Protein 7F2F (pdb70)

GO terms:
  GO:0000785 chromatin (C, IDA)
  GO:0003700 DNA-binding transcription factor activity (F, IDA)
  GO:0006368 transcription elongation by RNA polymerase II (P, IDA)
  GO:0045821 positive regulation of glycolytic process (P, IGI)
  GO:0045821 positive regulation of glycolytic process (P, IMP)
  GO:0043565 sequence-specific DNA binding (F, HDA)

Nearest PDB structures (foldseek):
  7f2f-assembly1_A  TM=1.011E+00  e=1.080E-14  Saccharomyces cerevisiae S288C
  7f2f-assembly1_B  TM=9.679E-01  e=1.668E-12  Saccharomyces cerevisiae S288C
  4e2l-assembly1_C  TM=5.236E-01  e=4.979E+00  Escherichia coli O157:H7
  4e2l-assembly1_G  TM=5.223E-01  e=7.670E+00  Escherichia coli O157:H7
  7f2f-assembly1_B  TM=1.011E+00  e=6.351E-14  Saccharomyces cerevisiae S288C

B-factor: mean 72.0, std 28.69, range [28.75, 190.25]

Foldseek 3Di:
DDDVVVVVVVVVVVVVVQVVVQVLLVLQLVQVVRNPAAAPDDHPVVPHDYSVNSVVVSVVVVVVVVVVVVVVVVVVVVVVVVVVVVVVVD/DDVVVVVVVVVVVVCVVLVVLQVLLVLQCVQVVRNPDAAPDDNCVDHHYSVVSVVVSVVSVVVVVVVVVVVVVVVVVVVVVVVVVVVCVVPVVD

InterPro domains:
  IPR011598 Myc-type, basic helix-loop-helix (bHLH) domain [PF00010] (181-266)
  IPR011598 Myc-type, basic helix-loop-helix (bHLH) domain [PS50888] (180-265)
  IPR011598 Myc-type, basic helix-loop-helix (bHLH) domain [SM00353] (186-271)
  IPR036638 Helix-loop-helix DNA-binding domain superfamily [G3DSA:4.10.280.10] (180-270)
  IPR036638 Helix-loop-helix DNA-binding domain superfamily [SSF47459] (181-286)
  IPR052099 Diverse Regulatory Transcription Factors [PTHR47336] (18-288)

Radius of gyration: 24.81 Å; Cα contacts (8 Å, |Δi|>4): 143; chains: 2; bounding box: 34×37×92 Å

Sequence (184 aa):
LTPFQKQAHNKIEKRYRRININTKIARLQQIIPWVASEQTAFEVGDSTKLNKSMILEKAVDYILYLQNNERLYEMEVQRLKSEIDTLKQDQLTPFQKQAHNKIEKRYRRININTKIARLQQIIPWVASEQTAFEVGSTKLNKSMILEKAVDYILYLQNNERLYEMEVQRLKSEIDTLKQDQKLEHH

Secondary structure (DSSP, 8-state):
--HHHHHHHHHHHHHHHHHHHHHHHHHHHT-TTTTTS-BSS------PBPHHHHHHHHHHHHHHHHHHHHHHHHHHHHHHHHHHHHHTT-/--HHHHHHHHHHHHHHHHHHHHHHHHHHHH-TTTTT-EESS-----EEPHHHHHHHHHHHHHHHHHHHHHHHHHHHHHHHHHHHHHHHHHHS--

Solvent-accessible surface area: 13273 Å² total; per-residue (Å²): 187,56,112,160,81,119,106,44,115,85,120,99,58,102,133,109,130,43,72,23,18,28,41,1,0,138,0,2,106,36,0,91,110,8,32,116,89,102,35,57,30,116,38,55,174,162,120,110,20,79,49,25,83,0,0,67,47,0,16,60,10,0,82,103,8,47,94,24,38,187,120,32,84,91,66,13,99,169,20,94,59,62,12,92,72,23,108,148,84,185,184,70,122,163,95,132,126,41,116,100,136,104,72,115,160,104,130,59,60,21,16,34,20,1,2,117,0,2,107,40,0,86,112,11,34,104,63,113,26,66,26,132,61,94,161,92,124,20,77,49,24,69,0,1,67,60,0,26,53,10,0,76,95,4,25,69,29,61,136,105,44,82,128,47,8,108,126,3,97,60,52,16,81,72,32,97,72,95,61,142,92,132,191,183

Organism: Saccharomyces cerevisiae (strain ATCC 204508 / S288c) (NCBI:txid559292)

Structure (mmCIF, N/CA/C/O backbone):
data_7F2F
#
_entry.id   7F2F
#
_cell.length_a   73.025
_cell.length_b   73.025
_cell.length_c   181.782
_cell.angle_alpha   90.000
_cell.angle_beta   90.000
_cell.angle_gamma   90.000
#
_symmetry.space_group_name_H-M   'P 41 21 2'
#
loop_
_entity.id
_entity.type
_entity.pdbx_description
1 polymer 'Serine-rich protein TYE7'
2 polymer "DNA (5'-D(*CP*AP*GP*AP*TP*CP*AP*TP*GP*TP*GP*TP*GP*CP*C)-3')"
3 polymer "DNA (5'-D(*GP*GP*GP*CP*AP*CP*AP*CP*AP*TP*GP*AP*TP*CP*T)-3')"
#
loop_
_atom_site.group_PDB
_atom_site.id
_atom_site.type_symbol
_atom_site.label_atom_id
_atom_site.label_alt_id
_atom_site.label_comp_id
_atom_site.label_asym_id
_atom_site.label_entity_id
_atom_site.label_seq_id
_atom_site.pdbx_PDB_ins_code
_atom_site.Cartn_x
_atom_site.Cartn_y
_atom_site.Cartn_z
_atom_site.occupancy
_atom_site.B_iso_or_equiv
_atom_site.auth_seq_id
_atom_site.auth_comp_id
_atom_site.auth_asym_id
_atom_site.auth_atom_id
_atom_site.pdbx_PDB_model_num
ATOM 1 N N . LEU A 1 14 ? 0.484 -14.148 -51.571 1.00 117.35 177 LEU A N 1
ATOM 2 C CA . LEU A 1 14 ? -0.894 -14.002 -52.144 1.00 121.74 177 LEU A CA 1
ATOM 3 C C . LEU A 1 14 ? -1.261 -15.186 -53.079 1.00 123.23 177 LEU A C 1
ATOM 4 O O . LEU A 1 14 ? -2.185 -15.070 -53.889 1.00 118.42 177 LEU 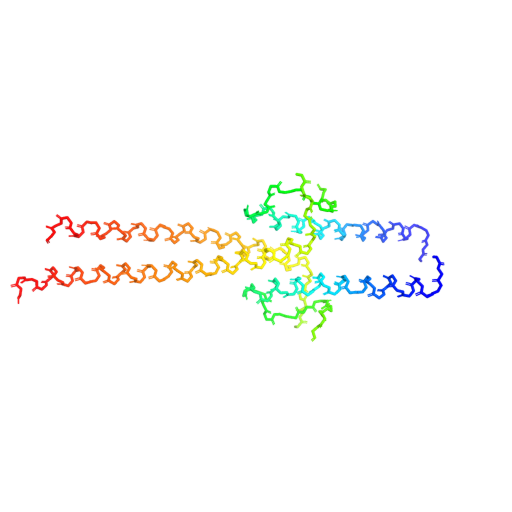A O 1
ATOM 9 N N . THR A 1 15 ? -0.581 -16.328 -52.916 1.00 116.41 178 THR A N 1
ATOM 10 C CA . THR A 1 15 ? -0.473 -17.374 -53.951 1.00 114.22 178 THR A CA 1
ATOM 11 C C . THR A 1 15 ? -0.736 -18.791 -53.406 1.00 125.04 178 THR A C 1
ATOM 12 O O . THR A 1 15 ? -0.363 -19.081 -52.276 1.00 130.96 178 THR A O 1
ATOM 16 N N . PRO A 1 16 ? -1.320 -19.696 -54.221 1.00 137.12 179 PRO A N 1
ATOM 17 C CA . PRO A 1 16 ? -1.772 -21.039 -53.781 1.00 139.72 179 PRO A CA 1
ATOM 18 C C . PRO A 1 16 ? -0.977 -21.822 -52.702 1.00 135.42 179 PRO A C 1
ATOM 19 O O . PRO A 1 16 ? -1.596 -22.308 -51.753 1.00 124.50 179 PRO A O 1
ATOM 23 N N . PHE A 1 17 ? 0.348 -21.945 -52.839 1.00 139.48 180 PHE A N 1
ATOM 24 C CA . PHE A 1 17 ? 1.174 -22.724 -51.871 1.00 129.25 180 PHE A CA 1
ATOM 25 C C . PHE A 1 17 ? 1.329 -22.064 -50.484 1.00 123.69 180 PHE A C 1
ATOM 26 O O . PHE A 1 17 ? 1.550 -22.775 -49.491 1.00 96.73 180 PHE A O 1
ATOM 34 N N . GLN A 1 18 ? 1.246 -20.720 -50.447 1.00 117.08 181 GLN A N 1
ATOM 35 C CA . GLN A 1 18 ? 1.476 -19.893 -49.238 1.00 115.49 181 GLN A CA 1
ATOM 36 C C . GLN A 1 18 ? 0.168 -19.389 -48.612 1.00 111.58 181 GLN A C 1
ATOM 37 O O . GLN A 1 18 ? 0.143 -19.012 -47.439 1.00 90.72 181 GLN A O 1
ATOM 43 N N . LYS A 1 19 ? -0.897 -19.347 -49.413 1.00 112.81 182 LYS A N 1
ATOM 44 C CA . LYS A 1 19 ? -2.256 -19.493 -48.894 1.00 104.09 182 LYS A CA 1
ATOM 45 C C . LYS A 1 19 ? -2.248 -20.768 -48.039 1.00 89.25 182 LYS A C 1
ATOM 46 O O . LYS A 1 19 ? -2.210 -20.676 -46.824 1.00 81.11 182 LYS A O 1
ATOM 52 N N . GLN A 1 20 ? -2.200 -21.935 -48.681 1.00 83.78 183 GLN A N 1
ATOM 53 C CA . GLN A 1 20 ? -2.197 -23.245 -48.001 1.00 97.97 183 GLN A CA 1
ATOM 54 C C . GLN A 1 20 ? -1.465 -23.266 -46.632 1.00 98.82 183 GLN A C 1
ATOM 55 O O . GLN A 1 20 ? -1.970 -23.825 -45.654 1.00 90.80 183 GLN A O 1
ATOM 61 N N . ALA A 1 21 ? -0.286 -22.651 -46.582 1.00 98.83 184 ALA A N 1
ATOM 62 C CA . ALA A 1 21 ? 0.550 -22.629 -45.375 1.00 100.74 184 ALA A CA 1
ATOM 63 C C . ALA A 1 21 ? -0.018 -21.769 -44.245 1.00 94.30 184 ALA A C 1
ATOM 64 O O . ALA A 1 21 ? 0.086 -22.152 -43.084 1.00 80.24 184 ALA A O 1
ATOM 66 N N . HIS A 1 22 ? -0.563 -20.604 -44.607 1.00 87.80 185 HIS A N 1
ATOM 67 C CA . HIS A 1 22 ? -1.216 -19.664 -43.682 1.00 89.75 185 HIS A CA 1
ATOM 68 C C . HIS A 1 22 ? -2.374 -20.313 -42.912 1.00 91.85 185 HIS A C 1
ATOM 69 O O . HIS A 1 22 ? -2.565 -20.031 -41.730 1.00 99.14 185 HIS A O 1
ATOM 76 N N . ASN A 1 23 ? -3.093 -21.207 -43.584 1.00 81.12 186 ASN A N 1
ATOM 77 C CA . ASN A 1 23 ? -4.207 -21.965 -43.013 1.00 87.16 186 ASN A CA 1
ATOM 78 C C . ASN A 1 23 ? -3.756 -23.074 -42.109 1.00 88.16 186 ASN A C 1
ATOM 79 O O . ASN A 1 23 ? -4.274 -23.230 -41.012 1.00 95.15 186 ASN A O 1
ATOM 84 N N . LYS A 1 24 ? -2.816 -23.872 -42.592 1.00 92.48 187 LYS A N 1
ATOM 85 C CA . LYS A 1 24 ? -2.146 -24.873 -41.772 1.00 94.54 187 LYS A CA 1
ATOM 86 C C . LYS A 1 24 ? -1.793 -24.252 -40.404 1.00 92.67 187 LYS A C 1
ATOM 87 O O . LYS A 1 24 ? -2.057 -24.850 -39.350 1.00 84.66 187 LYS A O 1
ATOM 93 N N . ILE A 1 25 ? -1.228 -23.040 -40.453 1.00 79.41 188 ILE A N 1
ATOM 94 C CA . ILE A 1 25 ? -0.827 -22.276 -39.278 1.00 84.04 188 ILE A CA 1
ATOM 95 C C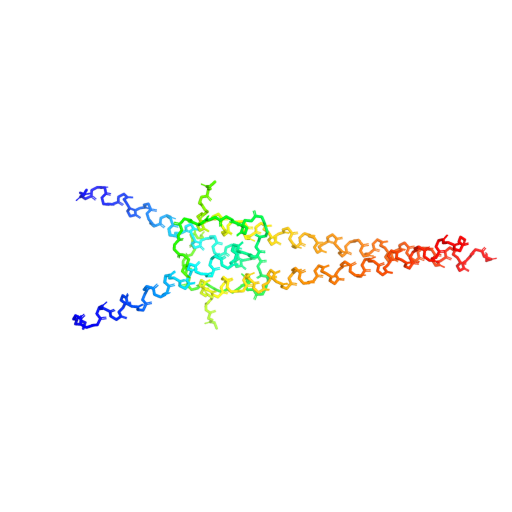 . ILE A 1 25 ? -2.024 -21.890 -38.405 1.00 84.06 188 ILE A C 1
ATOM 96 O O . ILE A 1 25 ? -2.058 -22.231 -37.207 1.00 84.07 188 ILE A O 1
ATOM 101 N N . GLU A 1 26 ? -2.987 -21.189 -39.003 1.00 73.53 189 GLU A N 1
ATOM 102 C CA . GLU A 1 26 ? -4.214 -20.814 -38.298 1.00 74.17 189 GLU A CA 1
ATOM 103 C C . GLU A 1 26 ? -5.019 -21.948 -37.701 1.00 62.53 189 GLU A C 1
ATOM 104 O O . GLU A 1 26 ? -5.468 -21.823 -36.580 1.00 56.08 189 GLU A O 1
ATOM 110 N N . LYS A 1 27 ? -5.129 -23.070 -38.387 1.00 52.81 190 LYS A N 1
ATOM 111 C CA . LYS A 1 27 ? -5.756 -24.200 -37.770 1.00 55.68 190 LYS A CA 1
ATOM 112 C C . LYS A 1 27 ? -5.017 -24.556 -36.515 1.00 61.97 190 LYS A C 1
ATOM 113 O O . LYS A 1 27 ? -5.653 -24.792 -35.513 1.00 70.49 190 LYS A O 1
ATOM 119 N N . ARG A 1 28 ? -3.679 -24.564 -36.540 1.00 72.50 191 ARG A N 1
ATOM 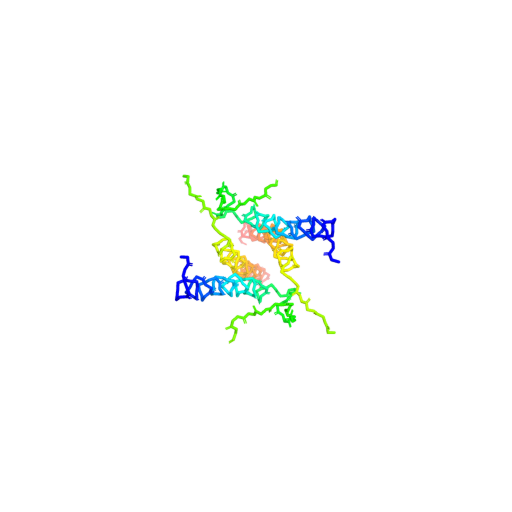120 C CA . ARG A 1 28 ? -2.919 -24.965 -35.348 1.00 66.47 191 ARG A CA 1
ATOM 121 C C . ARG A 1 28 ? -3.101 -23.963 -34.193 1.00 57.53 191 ARG A C 1
ATOM 122 O O . ARG A 1 28 ? -3.334 -24.375 -33.083 1.00 55.44 191 ARG A O 1
ATOM 130 N N . TYR A 1 29 ? -3.057 -22.669 -34.480 1.00 48.02 192 TYR A N 1
ATOM 131 C CA . TYR A 1 29 ? -3.346 -21.643 -33.500 1.00 50.58 192 TYR A CA 1
ATOM 132 C C . TYR A 1 29 ? -4.741 -21.906 -32.853 1.00 56.83 192 TYR A C 1
ATOM 133 O O . TYR A 1 29 ? -4.861 -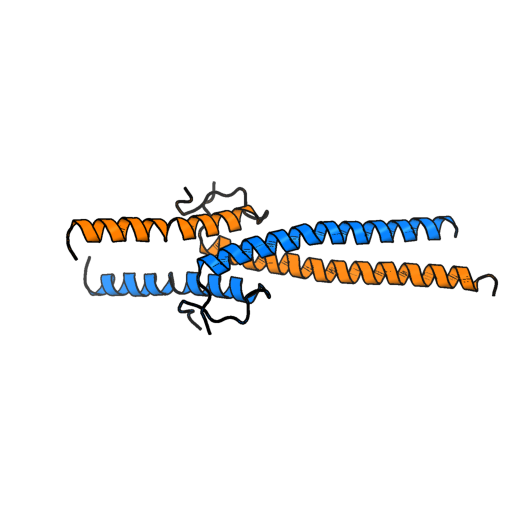21.969 -31.648 1.00 58.44 192 TYR A O 1
ATOM 142 N N A ARG A 1 30 ? -5.760 -22.111 -33.670 0.54 55.56 193 ARG A N 1
ATOM 143 N N B ARG A 1 30 ? -5.743 -22.062 -33.718 0.46 58.19 193 ARG A N 1
ATOM 144 C CA A ARG A 1 30 ? -7.107 -22.316 -33.164 0.54 52.87 193 ARG A CA 1
ATOM 145 C CA B ARG A 1 30 ? -7.119 -22.425 -33.381 0.46 56.41 193 ARG A CA 1
ATOM 146 C C A ARG A 1 30 ? -7.189 -23.568 -32.315 0.54 56.37 193 ARG A C 1
ATOM 147 C C B ARG A 1 30 ? -7.097 -23.512 -32.340 0.46 57.55 193 ARG A C 1
ATOM 148 O O A ARG A 1 30 ? -7.822 -23.526 -31.263 0.54 73.68 193 ARG A O 1
ATOM 149 O O B ARG A 1 30 ? -7.521 -23.293 -31.208 0.46 71.25 193 ARG A O 1
ATOM 164 N N . ILE A 1 31 ? -6.541 -24.661 -32.699 1.00 54.81 194 ILE A N 1
ATOM 165 C CA . ILE A 1 31 ? -6.537 -25.832 -31.806 1.00 61.78 194 ILE A CA 1
ATOM 166 C C . ILE A 1 31 ? -5.710 -25.638 -30.518 1.00 61.55 194 ILE A C 1
ATOM 167 O O . ILE A 1 31 ? -5.948 -26.333 -29.511 1.00 52.58 194 ILE A O 1
ATOM 172 N N . ASN A 1 32 ? -4.759 -24.696 -30.527 1.00 51.11 195 ASN A N 1
ATOM 173 C CA . ASN A 1 32 ? -4.022 -24.455 -29.331 1.00 61.00 195 ASN A CA 1
ATOM 174 C C . ASN A 1 32 ? -4.915 -23.696 -28.372 1.00 58.03 195 ASN A C 1
ATOM 175 O O . ASN A 1 32 ? -5.057 -24.135 -27.240 1.00 53.45 195 ASN A O 1
ATOM 180 N N . ILE A 1 33 ? -5.582 -22.644 -28.821 1.00 48.61 196 ILE A N 1
ATOM 181 C CA . ILE A 1 33 ? -6.560 -22.015 -27.956 1.00 54.83 196 ILE A CA 1
ATOM 182 C C . ILE A 1 33 ? -7.659 -23.010 -27.452 1.00 53.52 196 ILE A C 1
ATOM 183 O O . ILE A 1 33 ? -7.874 -23.148 -26.245 1.00 52.41 196 ILE A O 1
ATOM 188 N N . ASN A 1 34 ? -8.288 -23.768 -28.327 1.00 48.27 197 ASN A N 1
ATOM 189 C CA . ASN A 1 34 ? -9.258 -24.764 -27.829 1.00 48.85 197 ASN A CA 1
ATOM 190 C C . ASN A 1 34 ? -8.711 -25.805 -26.835 1.00 48.59 197 ASN A C 1
ATOM 191 O O . ASN A 1 34 ? -9.430 -26.317 -26.001 1.00 49.88 197 ASN A O 1
ATOM 196 N N . THR A 1 35 ? -7.435 -26.128 -26.909 1.00 53.52 198 THR A N 1
ATOM 197 C CA . THR A 1 35 ? -6.881 -27.146 -26.029 1.00 48.41 198 THR A CA 1
ATOM 198 C C . THR A 1 35 ? -6.573 -26.560 -24.670 1.00 44.74 198 THR A C 1
ATOM 199 O O . THR A 1 35 ? -6.735 -27.193 -23.636 1.00 43.27 198 THR A O 1
ATOM 203 N N . LYS A 1 36 ? -6.227 -25.288 -24.686 1.00 45.20 199 LYS A N 1
ATOM 204 C CA . LYS A 1 36 ? -5.973 -24.558 -23.499 1.00 48.69 199 LYS A CA 1
ATOM 205 C C . LYS A 1 36 ? -7.282 -24.267 -22.742 1.00 46.77 199 LYS A C 1
ATOM 206 O O . LYS A 1 36 ? -7.395 -24.475 -21.529 1.00 48.80 199 LYS A O 1
ATOM 212 N N . ILE A 1 37 ? -8.290 -23.881 -23.465 1.00 44.10 200 ILE A N 1
ATOM 213 C CA . ILE A 1 37 ? -9.611 -23.791 -22.859 1.00 43.36 200 ILE A CA 1
ATOM 214 C C . ILE A 1 37 ? -10.081 -25.121 -22.312 1.00 44.42 200 ILE A C 1
ATOM 215 O O . ILE A 1 37 ? -10.530 -25.188 -21.180 1.00 52.02 200 ILE A O 1
ATOM 220 N N . ALA A 1 38 ? -9.918 -26.201 -23.061 1.00 40.37 201 ALA A N 1
ATOM 221 C CA . ALA A 1 38 ? -10.328 -27.495 -22.533 1.00 37.75 201 ALA A CA 1
ATOM 222 C C . ALA A 1 38 ? -9.527 -27.878 -21.310 1.00 42.37 201 ALA A C 1
ATOM 223 O O . ALA A 1 38 ? -10.065 -28.605 -20.503 1.00 52.70 201 ALA A O 1
ATOM 225 N N . ARG A 1 39 ? -8.252 -27.462 -21.185 1.00 41.45 202 ARG A N 1
ATOM 226 C CA . ARG A 1 39 ? -7.466 -27.818 -19.978 1.00 46.93 202 ARG A CA 1
ATOM 227 C C . ARG A 1 39 ? -7.952 -27.111 -18.751 1.00 45.81 202 ARG A C 1
ATOM 228 O O . ARG A 1 39 ? -7.964 -27.684 -17.662 1.00 41.80 202 ARG A O 1
ATOM 236 N N . LEU A 1 40 ? -8.322 -25.853 -18.976 1.00 46.41 203 LEU A N 1
ATOM 237 C CA . LEU A 1 40 ? -8.889 -24.997 -17.983 1.00 45.49 203 LEU A CA 1
ATOM 238 C C . LEU A 1 40 ? -10.188 -25.627 -17.532 1.00 48.68 203 LEU A C 1
ATOM 239 O O . LEU A 1 40 ? -10.469 -25.630 -16.362 1.00 47.05 203 LEU A O 1
ATOM 244 N N . GLN A 1 41 ? -10.958 -26.207 -18.448 1.00 52.74 204 GLN A N 1
ATOM 245 C CA . GLN A 1 41 ? -12.172 -26.890 -18.036 1.00 54.64 204 GLN A CA 1
ATOM 246 C C . GLN A 1 41 ? -11.816 -28.058 -17.173 1.00 53.62 204 GLN A C 1
ATOM 247 O O . GLN A 1 41 ? -12.471 -28.327 -16.155 1.00 58.72 204 GLN A O 1
ATOM 253 N N . GLN A 1 42 ? -10.814 -28.801 -17.603 1.00 52.30 205 GLN A N 1
ATOM 254 C CA . GLN A 1 42 ? -10.594 -30.118 -17.003 1.00 56.17 205 GLN A CA 1
ATOM 255 C C . GLN A 1 42 ? -10.087 -30.033 -15.598 1.00 53.06 205 GLN A C 1
ATOM 256 O O . GLN A 1 42 ? -10.114 -31.040 -14.889 1.00 52.10 205 GLN A O 1
ATOM 262 N N . ILE A 1 43 ? -9.645 -28.836 -15.186 1.00 52.15 206 ILE A N 1
ATOM 263 C CA . ILE A 1 43 ? -9.152 -28.662 -13.833 1.00 53.33 206 ILE A CA 1
ATOM 264 C C . ILE A 1 43 ? -10.201 -28.139 -12.835 1.00 49.20 206 ILE A C 1
ATOM 265 O O . ILE A 1 43 ? -9.943 -28.065 -11.631 1.00 46.69 206 ILE A O 1
ATOM 270 N N . ILE A 1 44 ? -11.369 -27.792 -13.346 1.00 44.36 207 ILE A N 1
ATOM 271 C CA . ILE A 1 44 ? -12.402 -27.175 -12.554 1.00 48.30 207 ILE A CA 1
ATOM 272 C C . ILE A 1 44 ? -13.388 -28.296 -12.316 1.00 46.89 207 ILE A C 1
ATOM 273 O O . ILE A 1 44 ? -14.095 -28.668 -13.238 1.00 51.33 207 ILE A O 1
ATOM 278 N N . PRO A 1 45 ? -13.427 -28.857 -11.106 1.00 46.49 208 PRO A N 1
ATOM 279 C CA . PRO A 1 45 ? -14.298 -30.018 -10.899 1.00 52.99 208 PRO A CA 1
ATOM 280 C C . PRO A 1 45 ? -15.793 -29.727 -11.115 1.00 53.73 208 PRO A C 1
ATOM 281 O O . PRO A 1 45 ? -16.547 -30.584 -11.484 1.00 55.46 208 PRO A O 1
ATOM 285 N N . TRP A 1 46 ? -16.199 -28.488 -10.980 1.00 57.44 209 TRP A N 1
ATOM 286 C CA . TRP A 1 46 ? -17.528 -28.109 -11.399 1.00 52.83 209 TRP A CA 1
ATOM 287 C C . TRP A 1 46 ? -17.843 -28.449 -12.849 1.00 59.21 209 TRP A C 1
ATOM 288 O O . TRP A 1 46 ? -19.008 -28.568 -13.176 1.00 71.34 209 TRP A O 1
ATOM 299 N N . VAL A 1 47 ? -16.850 -28.545 -13.733 1.00 59.22 210 VAL A N 1
ATOM 300 C CA . VAL A 1 47 ? -17.142 -28.770 -15.160 1.00 56.91 210 VAL A CA 1
ATOM 301 C C . VAL A 1 47 ? -16.306 -29.799 -15.878 1.00 58.79 210 VAL A C 1
ATOM 302 O O . VAL A 1 47 ? -16.503 -30.003 -17.058 1.00 55.79 210 VAL A O 1
ATOM 306 N N . ALA A 1 48 ? -15.421 -30.477 -15.161 1.00 69.59 211 ALA A N 1
ATOM 307 C CA . ALA A 1 48 ? -14.269 -31.144 -15.768 1.00 71.11 211 ALA A CA 1
ATOM 308 C C . ALA A 1 48 ? -14.657 -32.333 -16.640 1.00 79.70 211 ALA A C 1
ATOM 309 O O . ALA A 1 48 ? -14.067 -32.540 -17.721 1.00 88.73 211 ALA A O 1
ATOM 311 N N . SER A 1 49 ? -15.649 -33.086 -16.167 1.00 74.46 212 SER A N 1
ATOM 312 C CA . SER A 1 49 ? -16.145 -34.279 -16.858 1.00 80.45 212 SER A CA 1
ATOM 313 C C . SER A 1 49 ? -17.245 -34.036 -17.919 1.00 78.60 212 SER A C 1
ATOM 314 O O . SER A 1 49 ? -17.706 -34.992 -18.519 1.00 78.66 212 SER A O 1
ATOM 317 N N . GLU A 1 50 ? -17.644 -32.794 -18.181 1.00 77.25 213 GLU A N 1
ATOM 318 C CA . GLU A 1 50 ? -18.611 -32.513 -19.260 1.00 75.49 213 GLU A CA 1
ATOM 319 C C . GLU A 1 50 ? -18.039 -32.696 -20.664 1.00 77.64 213 GLU A C 1
ATOM 320 O O . GLU A 1 50 ? -16.819 -32.793 -20.862 1.00 88.16 213 GLU A O 1
ATOM 326 N N . GLN A 1 51 ? -18.955 -32.690 -21.633 1.00 85.47 214 GLN A N 1
ATOM 327 C CA . GLN A 1 51 ? -18.644 -32.633 -23.070 1.00 86.16 214 GLN A CA 1
ATOM 328 C C . GLN A 1 51 ? -18.274 -31.210 -23.443 1.00 75.77 214 GLN A C 1
ATOM 329 O O . GLN A 1 51 ? -18.500 -30.279 -22.692 1.00 85.65 214 GLN A O 1
ATOM 335 N N . THR A 1 52 ? -17.774 -31.045 -24.651 1.00 72.89 215 THR A N 1
ATOM 336 C CA . THR A 1 52 ? -17.309 -29.774 -25.132 1.00 68.36 215 THR A CA 1
ATOM 337 C C . THR A 1 52 ? -18.011 -29.465 -26.452 1.00 62.65 215 THR A C 1
ATOM 338 O O . THR A 1 52 ? -18.070 -30.295 -27.325 1.00 63.38 215 THR A O 1
ATOM 342 N N . ALA A 1 53 ? -18.514 -28.241 -26.592 1.00 54.77 216 ALA A N 1
ATOM 343 C CA . ALA A 1 53 ? -19.050 -27.719 -27.857 1.00 58.49 216 ALA A CA 1
ATOM 344 C C . ALA A 1 53 ? -18.037 -27.567 -29.009 1.00 65.60 216 ALA A C 1
ATOM 345 O O . ALA A 1 53 ? -18.447 -27.153 -30.099 1.00 64.66 216 ALA A O 1
ATOM 347 N N . PHE A 1 54 ? -16.745 -27.827 -28.768 1.00 62.89 217 PHE A N 1
ATOM 348 C CA . PHE A 1 54 ? -15.675 -27.480 -29.702 1.00 60.01 217 PHE A CA 1
ATOM 349 C C . PHE A 1 54 ? -14.608 -28.586 -29.751 1.00 62.53 217 PHE A C 1
ATOM 350 O O . PHE A 1 54 ? -14.450 -29.442 -28.842 1.00 62.32 217 PHE A O 1
ATOM 358 N N . GLU A 1 55 ? -13.875 -28.530 -30.841 1.00 66.59 218 GLU A N 1
ATOM 359 C CA . GLU A 1 55 ? -12.902 -29.523 -31.180 1.00 81.66 218 GLU A CA 1
ATOM 360 C C . GLU A 1 55 ? -11.659 -29.173 -30.388 1.00 78.48 218 GLU A C 1
ATOM 361 O O . GLU A 1 55 ? -11.124 -28.062 -30.504 1.00 69.79 218 GLU A O 1
ATOM 367 N N . VAL A 1 56 ? -11.250 -30.120 -29.558 1.00 76.69 219 VAL A N 1
ATOM 368 C CA . VAL A 1 56 ? -9.910 -30.156 -28.983 1.00 91.16 219 VAL A CA 1
ATOM 369 C C . VAL A 1 56 ? -9.031 -30.960 -29.952 1.00 102.11 219 VAL A C 1
ATOM 370 O O . VAL A 1 56 ? -9.537 -31.833 -30.667 1.00 117.83 219 VAL A O 1
ATOM 374 N N . GLY A 1 57 ? -7.724 -30.715 -29.959 1.00 104.57 220 GLY A N 1
ATOM 375 C CA . GLY A 1 57 ? -6.795 -31.545 -30.744 1.00 115.89 220 GLY A CA 1
ATOM 376 C C . GLY A 1 57 ? -6.462 -32.923 -30.154 1.00 130.13 220 GLY A C 1
ATOM 377 O O . GLY A 1 57 ? -5.356 -33.433 -30.369 1.00 128.10 220 GLY A O 1
ATOM 378 N N . ASP A 1 58 ? -7.429 -33.555 -29.477 1.00 139.03 221 ASP A N 1
ATOM 379 C CA . ASP A 1 58 ? -7.172 -34.697 -28.584 1.00 141.35 221 ASP A CA 1
ATOM 380 C C . ASP A 1 58 ? -6.843 -35.990 -29.336 1.00 137.91 221 ASP A C 1
ATOM 381 O O . ASP A 1 58 ? -5.930 -36.727 -28.948 1.00 123.34 221 ASP A O 1
ATOM 386 N N . SER A 1 83 ? -27.695 -34.718 -22.262 1.00 134.77 246 SER A N 1
ATOM 387 C CA . SER A 1 83 ? -26.419 -34.625 -22.970 1.00 133.22 246 SER A CA 1
ATOM 388 C C . SER A 1 83 ? -26.307 -33.287 -23.714 1.00 130.09 246 SER A C 1
ATOM 389 O O . SER A 1 83 ? -26.828 -33.146 -24.832 1.00 115.36 246 SER A O 1
ATOM 392 N N . THR A 1 84 ? -25.659 -32.302 -23.076 1.00 125.24 247 THR A N 1
ATOM 393 C CA . THR A 1 84 ? -25.314 -31.018 -23.733 1.00 123.41 247 THR A CA 1
ATOM 394 C C . THR A 1 84 ? -23.886 -30.529 -23.375 1.00 122.56 247 THR A C 1
ATOM 395 O O . THR A 1 84 ? -23.316 -30.848 -22.315 1.00 106.16 247 THR A O 1
ATOM 399 N N . LYS A 1 85 ? -23.331 -29.754 -24.306 1.00 114.37 248 LYS A N 1
ATOM 400 C CA . LYS A 1 85 ? -21.907 -29.518 -24.431 1.00 97.67 248 LYS A CA 1
ATOM 401 C C . LYS A 1 85 ? -21.565 -28.199 -23.798 1.00 88.28 248 LYS A C 1
ATOM 402 O O . LYS A 1 85 ? -22.261 -27.217 -24.045 1.00 88.08 248 LYS A O 1
ATOM 408 N N . LEU A 1 86 ? -20.469 -28.140 -23.048 1.00 73.28 249 LEU A N 1
ATOM 409 C CA . LEU A 1 86 ? -19.941 -26.848 -22.611 1.00 69.72 249 LEU A CA 1
ATOM 410 C C . LEU A 1 86 ? -19.334 -25.974 -23.726 1.00 63.06 249 LEU A C 1
ATOM 411 O O . LEU A 1 86 ? -18.562 -26.459 -24.533 1.00 63.82 249 LEU A O 1
ATOM 416 N N . ASN A 1 87 ? -19.643 -24.685 -23.715 1.00 57.44 250 ASN A N 1
ATOM 417 C CA . ASN A 1 87 ? -19.061 -23.726 -24.631 1.00 57.91 250 ASN A CA 1
ATOM 418 C C . ASN A 1 87 ? -17.916 -22.975 -24.018 1.00 57.10 250 ASN A C 1
ATOM 419 O O . ASN A 1 87 ? -17.755 -22.892 -22.814 1.00 58.59 250 ASN A O 1
ATOM 424 N N . LYS A 1 88 ? -17.200 -22.289 -24.875 1.00 52.62 251 LYS A N 1
ATOM 425 C CA . LYS A 1 88 ? -16.027 -21.585 -24.470 1.00 53.71 251 LYS A CA 1
ATOM 426 C C . LYS A 1 88 ? -16.315 -20.618 -23.360 1.00 48.74 251 LYS A C 1
ATOM 427 O O . LYS A 1 88 ? -15.637 -20.646 -22.318 1.00 52.64 251 LYS A O 1
ATOM 433 N N . SER A 1 89 ? -17.326 -19.792 -23.549 1.00 47.86 252 SER A N 1
ATOM 434 C CA . SER A 1 89 ? -17.556 -18.700 -22.605 1.00 53.51 252 SER A CA 1
ATOM 435 C C . SER A 1 89 ? -18.026 -19.274 -21.252 1.00 47.72 252 SER A C 1
ATOM 436 O O . SER A 1 89 ? -17.741 -18.706 -20.241 1.00 41.95 252 SER A O 1
ATOM 439 N N . MET A 1 90 ? -18.666 -20.437 -21.265 1.00 44.41 253 MET A N 1
ATOM 440 C CA . MET A 1 90 ? -19.128 -21.070 -20.062 1.00 48.79 253 MET A CA 1
ATOM 441 C C . MET A 1 90 ? -17.923 -21.450 -19.223 1.00 50.38 253 MET A C 1
ATOM 442 O O . MET A 1 90 ? -17.878 -21.170 -18.003 1.00 51.67 253 MET A O 1
ATOM 447 N N . ILE A 1 91 ? -16.941 -22.053 -19.885 1.00 44.87 254 ILE A N 1
ATOM 448 C CA . ILE A 1 91 ? -15.715 -22.433 -19.224 1.00 42.48 254 ILE A CA 1
ATOM 449 C C . ILE A 1 91 ? -14.972 -21.211 -18.699 1.00 40.30 254 ILE A C 1
ATOM 450 O O . ILE A 1 91 ? -14.560 -21.183 -17.533 1.00 37.29 254 ILE A O 1
ATOM 455 N N . LEU A 1 92 ? -14.915 -20.154 -19.477 1.00 36.23 255 LEU A N 1
ATOM 456 C CA . LEU A 1 92 ? -14.338 -18.926 -18.952 1.00 37.09 255 LEU A CA 1
ATOM 457 C C . LEU A 1 92 ? -15.055 -18.368 -17.697 1.00 43.87 255 LEU A C 1
ATOM 458 O O . LEU A 1 92 ? -14.357 -18.068 -16.703 1.00 46.91 255 LEU A O 1
ATOM 463 N N . GLU A 1 93 ? -16.414 -18.267 -17.720 1.00 41.53 256 GLU A N 1
ATOM 464 C CA . GLU A 1 93 ? -17.162 -17.730 -16.619 1.00 43.25 256 GLU A CA 1
ATOM 465 C C . GLU A 1 93 ? -16.948 -18.614 -15.412 1.00 38.10 256 GLU A C 1
ATOM 466 O O . GLU A 1 93 ? -16.777 -18.104 -14.351 1.00 34.12 256 GLU A O 1
ATOM 472 N N . LYS A 1 94 ? -17.026 -19.933 -15.582 1.00 36.56 257 LYS A N 1
ATOM 473 C CA . LYS A 1 94 ? -16.875 -20.840 -14.487 1.00 38.90 257 LYS A CA 1
ATOM 474 C C . LYS A 1 94 ? -15.485 -20.720 -13.896 1.00 41.25 257 LYS A C 1
ATOM 475 O O . LYS A 1 94 ? -15.358 -20.714 -12.673 1.00 47.21 257 LYS A O 1
ATOM 481 N N . ALA A 1 95 ? -14.450 -20.615 -14.736 1.00 36.82 258 ALA A N 1
ATOM 482 C CA . ALA A 1 95 ? -13.089 -20.441 -14.224 1.00 36.67 258 ALA A CA 1
ATOM 483 C C . ALA A 1 95 ? -12.994 -19.210 -13.352 1.00 35.38 258 ALA A C 1
ATOM 484 O O . ALA A 1 95 ? -12.368 -19.265 -12.308 1.00 29.05 258 ALA A O 1
ATOM 486 N N . VAL A 1 96 ? -13.598 -18.105 -13.764 1.00 32.52 259 VAL A N 1
ATOM 487 C CA . VAL A 1 96 ? -13.640 -16.969 -12.840 1.00 34.68 259 VAL A CA 1
ATOM 488 C C . VAL A 1 96 ? -14.481 -17.305 -11.589 1.00 39.92 259 VAL A C 1
ATOM 489 O O . VAL A 1 96 ? -14.121 -16.896 -10.485 1.00 45.59 259 VAL A O 1
ATOM 493 N N . ASP A 1 97 ? -15.631 -17.991 -11.735 1.00 40.44 260 ASP A N 1
ATOM 494 C CA . ASP A 1 97 ? -16.430 -18.294 -10.543 1.00 41.87 260 ASP A CA 1
ATOM 495 C C . ASP A 1 97 ? -15.599 -19.129 -9.578 1.00 38.27 260 ASP A C 1
ATOM 496 O O . ASP A 1 97 ? -15.551 -18.876 -8.405 1.00 41.13 260 ASP A O 1
ATOM 501 N N . TYR A 1 98 ? -14.870 -20.051 -10.114 1.00 36.40 261 TYR A N 1
ATOM 502 C CA . TYR A 1 98 ? -14.212 -21.010 -9.273 1.00 43.19 261 TYR A CA 1
ATOM 503 C C . TYR A 1 98 ? -12.964 -20.411 -8.608 1.00 40.92 261 TYR A C 1
ATOM 504 O O . TYR A 1 98 ? -12.618 -20.791 -7.502 1.00 38.18 261 TYR A O 1
ATOM 513 N N . ILE A 1 99 ? -12.315 -19.469 -9.266 1.00 35.30 262 ILE A N 1
ATOM 514 C CA . ILE A 1 99 ? -11.198 -18.798 -8.632 1.0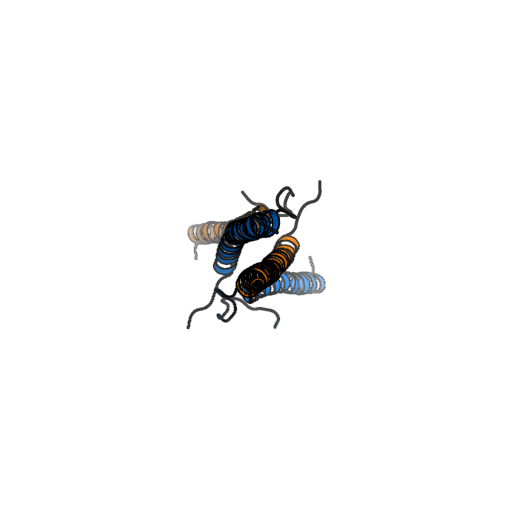0 37.55 262 ILE A CA 1
ATOM 515 C C . ILE A 1 99 ? -11.659 -17.890 -7.493 1.00 35.06 262 ILE A C 1
ATOM 516 O O . ILE A 1 99 ? -11.022 -17.858 -6.448 1.00 44.18 262 ILE A O 1
ATOM 521 N N . LEU A 1 100 ? -12.728 -17.144 -7.671 1.00 37.32 263 LEU A N 1
ATOM 522 C CA . LEU A 1 100 ? -13.315 -16.390 -6.557 1.00 39.76 263 LEU A CA 1
ATOM 523 C C . LEU A 1 100 ? -13.720 -17.270 -5.334 1.00 35.38 263 LEU A C 1
ATOM 524 O O . LEU A 1 100 ? -13.420 -16.975 -4.179 1.00 36.10 263 LEU A O 1
ATOM 529 N N . TYR A 1 101 ? -14.391 -18.354 -5.618 1.00 30.44 264 TYR A N 1
ATOM 530 C CA . TYR A 1 101 ? -14.701 -19.344 -4.629 1.00 33.89 264 TYR A CA 1
ATOM 531 C C . TYR A 1 101 ? -13.466 -19.750 -3.869 1.00 35.94 264 TYR A C 1
ATOM 532 O O . TYR A 1 101 ? -13.461 -19.683 -2.636 1.00 41.19 264 TYR A O 1
ATOM 541 N N . LEU A 1 102 ? -12.404 -20.112 -4.582 1.00 31.73 265 LEU A N 1
ATOM 542 C CA . LEU A 1 102 ? -11.195 -20.601 -3.914 1.00 32.82 265 LEU A CA 1
ATOM 543 C C . LEU A 1 102 ? -10.491 -19.493 -3.176 1.00 31.89 265 LEU A C 1
ATOM 544 O O . LEU A 1 102 ? -10.073 -19.699 -2.047 1.00 33.01 265 LEU A O 1
ATOM 549 N N . GLN A 1 103 ? -10.396 -18.301 -3.757 1.00 28.89 266 GLN A N 1
ATOM 550 C CA . GLN A 1 103 ? -9.818 -17.191 -2.994 1.00 29.34 266 GLN A CA 1
ATOM 551 C C . GLN A 1 103 ? -10.574 -16.865 -1.724 1.00 29.73 266 GLN A C 1
ATOM 552 O O . GLN A 1 103 ? -9.953 -16.586 -0.685 1.00 32.74 266 GLN A O 1
ATOM 558 N N . ASN A 1 104 ? -11.904 -16.916 -1.810 1.00 32.92 267 ASN A N 1
ATOM 559 C CA . ASN A 1 104 ? -12.766 -16.724 -0.670 1.00 32.00 267 ASN A CA 1
ATOM 560 C C . ASN A 1 104 ? -12.583 -17.829 0.324 1.00 32.66 267 ASN A C 1
ATOM 561 O O . ASN A 1 104 ? -12.356 -17.521 1.473 1.00 31.07 267 ASN A O 1
ATOM 566 N N . ASN A 1 105 ? -12.600 -19.109 -0.085 1.00 31.89 268 ASN A N 1
ATOM 567 C CA . ASN A 1 105 ? -12.265 -20.103 0.903 1.00 36.46 268 ASN A CA 1
ATOM 568 C C . ASN A 1 105 ? -10.918 -19.930 1.62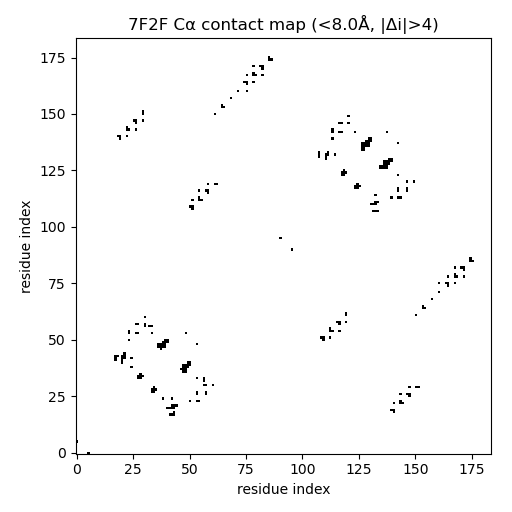3 1.00 37.64 268 ASN A C 1
ATOM 569 O O . ASN A 1 105 ? -10.856 -20.240 2.781 1.00 40.88 268 ASN A O 1
ATOM 574 N N . GLU A 1 106 ? -9.872 -19.401 1.006 1.00 40.90 269 GLU A N 1
ATOM 575 C CA . GLU A 1 106 ? -8.623 -19.332 1.748 1.00 45.15 269 GLU A CA 1
ATOM 576 C C . GLU A 1 106 ? -8.795 -18.441 2.934 1.00 46.12 269 GLU A C 1
ATOM 577 O O . GLU A 1 106 ? -8.201 -18.700 3.989 1.00 43.83 269 GLU A O 1
ATOM 583 N N . ARG A 1 107 ? -9.590 -17.380 2.783 1.00 44.97 270 ARG A N 1
ATOM 584 C CA . ARG A 1 107 ? -9.854 -16.516 3.958 1.00 45.33 270 ARG A CA 1
ATOM 585 C C . ARG A 1 107 ? -10.472 -17.338 5.092 1.00 43.98 270 ARG A C 1
ATOM 586 O O . ARG A 1 107 ? -10.083 -17.179 6.226 1.00 40.19 270 ARG A O 1
ATOM 594 N N . LEU A 1 108 ? -11.418 -18.229 4.782 1.00 41.89 271 LEU A N 1
ATOM 595 C CA . LEU A 1 108 ? -11.978 -19.084 5.795 1.00 40.60 271 LEU A CA 1
ATOM 596 C C . LEU A 1 108 ? -10.917 -20.025 6.347 1.00 39.51 271 LEU A C 1
ATOM 597 O O . LEU A 1 108 ? -10.818 -20.184 7.548 1.00 44.26 271 LEU A O 1
ATOM 602 N N . TYR A 1 109 ? -10.060 -20.557 5.501 1.00 41.50 272 TYR A N 1
ATOM 603 C CA . TYR A 1 109 ? -8.955 -21.400 5.984 1.00 41.63 272 TYR A CA 1
ATOM 604 C C . TYR A 1 109 ? -8.017 -20.659 6.873 1.00 39.90 272 TYR A C 1
ATOM 605 O O . TYR A 1 109 ? -7.621 -21.204 7.934 1.00 36.82 272 TYR A O 1
ATOM 614 N N . GLU A 1 110 ? -7.732 -19.414 6.531 1.00 41.16 273 GLU A N 1
ATOM 615 C CA . GLU A 1 110 ? -6.868 -18.607 7.396 1.00 43.74 273 GLU A CA 1
ATOM 616 C C . GLU A 1 110 ? -7.443 -18.442 8.777 1.00 44.25 273 GLU A C 1
ATOM 617 O O . GLU A 1 110 ? -6.722 -18.520 9.769 1.00 49.13 273 GLU A O 1
ATOM 623 N N . MET A 1 111 ? -8.748 -18.262 8.852 1.00 46.06 274 MET A N 1
ATOM 624 C CA . MET A 1 111 ? -9.394 -18.029 10.128 1.00 47.00 274 MET A CA 1
ATOM 625 C C . MET A 1 111 ? -9.373 -19.341 10.953 1.00 46.88 274 MET A C 1
ATOM 626 O O . MET A 1 111 ? -9.085 -19.304 12.163 1.00 42.01 274 MET A O 1
ATOM 631 N N . GLU A 1 112 ? -9.666 -20.480 10.296 1.00 41.85 275 GLU A N 1
ATOM 632 C CA . GLU A 1 112 ? -9.672 -21.728 10.981 1.00 44.17 275 GLU A CA 1
ATOM 633 C C . GLU A 1 112 ? -8.260 -21.920 11.599 1.00 40.36 275 GLU A C 1
ATOM 634 O O . GLU A 1 112 ? -8.127 -22.149 12.765 1.00 39.10 275 GLU A O 1
ATOM 640 N N . VAL A 1 113 ? -7.220 -21.695 10.832 1.00 35.99 276 VAL A N 1
ATOM 641 C CA . VAL A 1 113 ? -5.870 -21.777 11.333 1.00 39.19 276 VAL A CA 1
ATOM 642 C C . VAL A 1 113 ? -5.568 -20.852 12.517 1.00 48.21 276 VAL A C 1
ATOM 643 O O . VAL A 1 113 ? -4.966 -21.321 13.483 1.00 52.03 276 VAL A O 1
ATOM 647 N N . GLN A 1 114 ? -5.977 -19.577 12.451 1.00 49.28 277 GLN A N 1
ATOM 648 C CA . GLN A 1 114 ? -5.797 -18.676 13.564 1.00 47.44 277 GLN A CA 1
ATOM 649 C C . GLN A 1 114 ? -6.535 -19.149 14.770 1.00 45.21 277 GLN A C 1
ATOM 650 O O . GLN A 1 114 ? -5.973 -19.148 15.828 1.00 49.98 277 GLN A O 1
ATOM 656 N N . ARG A 1 115 ? -7.800 -19.521 14.639 1.00 40.54 278 ARG A N 1
ATOM 657 C CA . ARG A 1 115 ? -8.515 -19.978 15.823 1.00 39.89 278 ARG A CA 1
ATOM 658 C C . ARG A 1 115 ? -7.785 -21.119 16.497 1.00 46.11 278 ARG A C 1
ATOM 659 O O . ARG A 1 115 ? -7.844 -21.211 17.725 1.00 49.74 278 ARG A O 1
ATOM 667 N N . LEU A 1 116 ? -7.113 -21.972 15.714 1.00 41.44 279 LEU A N 1
ATOM 668 C CA . LEU A 1 116 ? -6.469 -23.161 16.262 1.00 44.03 279 LEU A CA 1
ATOM 669 C C . LEU A 1 116 ? -5.152 -22.786 16.913 1.00 44.00 279 LEU A C 1
ATOM 670 O O . LEU A 1 116 ? -4.881 -23.190 18.039 1.00 44.40 279 LEU A O 1
ATOM 675 N N . LYS A 1 117 ? -4.331 -22.031 16.201 1.00 43.78 280 LYS A N 1
ATOM 676 C CA . LYS A 1 117 ? -3.097 -21.530 16.775 1.00 48.78 280 LYS A CA 1
ATOM 677 C C . LYS A 1 117 ? -3.331 -20.850 18.118 1.00 54.82 280 LYS A C 1
ATOM 678 O O . LYS A 1 117 ? -2.620 -21.134 19.077 1.00 61.58 280 LYS A O 1
ATOM 684 N N . SER A 1 118 ? -4.381 -20.054 18.227 1.00 52.69 281 SER A N 1
ATOM 685 C CA . SER A 1 118 ? -4.642 -19.386 19.468 1.00 60.43 281 SER A CA 1
ATOM 686 C C . SER A 1 118 ? -5.196 -20.335 20.555 1.00 61.04 281 SER A C 1
ATOM 687 O O . SER A 1 118 ? -4.858 -20.195 21.710 1.00 69.00 281 SER A O 1
ATOM 690 N N . GLU A 1 119 ? -5.987 -21.327 20.194 1.00 57.30 282 GLU A N 1
ATOM 691 C CA . GLU A 1 119 ? -6.339 -22.367 21.156 1.00 53.17 282 GLU A CA 1
ATOM 692 C C . GLU A 1 119 ? -5.099 -23.082 21.682 1.00 56.50 282 GLU A C 1
ATOM 693 O O . GLU A 1 119 ? -5.034 -23.366 22.884 1.00 56.72 282 GLU A O 1
ATOM 699 N N . ILE A 1 120 ? -4.112 -23.331 20.826 1.00 53.87 283 ILE A N 1
ATOM 700 C CA . ILE A 1 120 ? -2.799 -23.843 21.298 1.00 57.47 283 ILE A CA 1
ATOM 701 C C . ILE A 1 120 ? -2.068 -22.860 22.209 1.00 63.82 283 ILE A C 1
ATOM 702 O O . ILE A 1 120 ? -1.650 -23.246 23.289 1.00 61.52 283 ILE A O 1
ATOM 707 N N . ASP A 1 121 ? -1.891 -21.615 21.764 1.00 76.65 284 ASP A N 1
ATOM 708 C CA . ASP A 1 121 ? -1.326 -20.566 22.624 1.00 84.27 284 ASP A CA 1
ATOM 709 C C . ASP A 1 121 ? -1.912 -20.771 24.003 1.00 76.37 284 ASP A C 1
ATOM 710 O O . ASP A 1 121 ? -1.169 -20.968 24.952 1.00 75.62 284 ASP A O 1
ATOM 715 N N . THR A 1 122 ? -3.247 -20.740 24.092 1.00 65.19 285 THR A N 1
ATOM 716 C CA . THR A 1 122 ? -3.915 -20.678 25.367 1.00 68.39 285 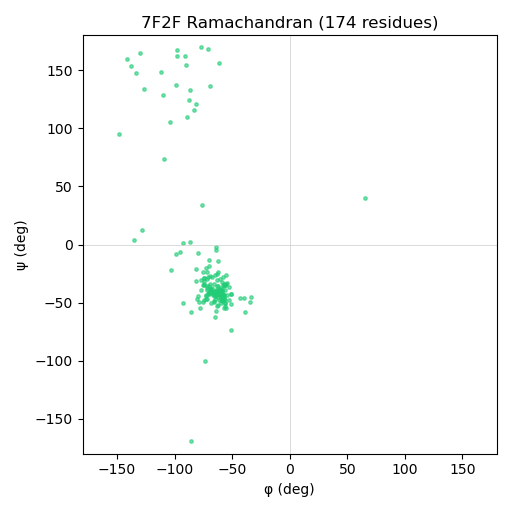THR A CA 1
ATOM 717 C C . THR A 1 122 ? -3.846 -21.952 26.230 1.00 77.34 285 THR A C 1
ATOM 718 O O . THR A 1 122 ? -4.071 -21.879 27.424 1.00 82.79 285 THR A O 1
ATOM 722 N N . LEU A 1 123 ? -3.533 -23.106 25.641 1.00 82.01 286 LEU A N 1
ATOM 723 C CA . LEU A 1 123 ? -3.250 -24.320 26.419 1.00 75.71 286 LEU A CA 1
ATOM 724 C C . LEU A 1 123 ? -1.829 -24.308 26.936 1.00 77.64 286 LEU A C 1
ATOM 725 O O . LEU A 1 123 ? -1.616 -24.618 28.095 1.00 88.17 286 LEU A O 1
ATOM 730 N N . LYS A 1 124 ? -0.867 -23.986 26.073 1.00 79.93 287 LYS A N 1
ATOM 731 C CA . LYS A 1 124 ? 0.571 -23.878 26.450 1.00 84.71 287 LYS A CA 1
ATOM 732 C C . LYS A 1 124 ? 0.979 -22.838 27.532 1.00 91.11 287 LYS A C 1
ATOM 733 O O . LYS A 1 124 ? 1.998 -23.045 28.199 1.00 98.09 287 LYS A O 1
ATOM 739 N N . GLN A 1 125 ? 0.251 -21.720 27.669 1.00 96.43 288 GLN A N 1
ATOM 740 C CA . GLN A 1 125 ? 0.546 -20.709 28.722 1.00 104.14 288 GLN A CA 1
ATOM 741 C C . GLN A 1 125 ? 0.157 -21.207 30.125 1.00 122.03 288 GLN A C 1
ATOM 742 O O . GLN A 1 125 ? 0.635 -20.683 31.134 1.00 121.02 288 GLN A O 1
ATOM 748 N N . ASP A 1 126 ? -0.728 -22.205 30.176 1.00 137.67 289 ASP A N 1
ATOM 749 C CA . ASP A 1 126 ? -0.958 -22.983 31.399 1.00 144.82 289 ASP A CA 1
ATOM 750 C C . ASP A 1 126 ? 0.346 -23.703 31.778 1.00 138.85 289 ASP A C 1
ATOM 751 O O . ASP A 1 126 ? 0.836 -23.555 32.896 1.00 139.14 289 ASP A O 1
ATOM 756 N N . GLN A 1 127 ? 0.903 -24.423 30.799 1.00 126.22 290 GLN A N 1
ATOM 757 C CA . GLN A 1 127 ? 1.968 -25.414 30.968 1.00 121.99 290 GLN A CA 1
ATOM 758 C C . GLN A 1 127 ? 1.485 -26.518 31.911 1.00 122.95 290 GLN A C 1
ATOM 759 O O . GLN A 1 127 ? 0.335 -26.967 31.802 1.00 113.10 290 GLN A O 1
ATOM 765 N N . LEU B 1 14 ? -30.175 -13.936 -47.945 1.00 105.17 177 LEU B N 1
ATOM 766 C CA . LEU B 1 14 ? -28.750 -13.684 -47.591 1.00 103.41 177 LEU B CA 1
ATOM 767 C C . LEU B 1 14 ? -28.318 -12.371 -48.261 1.00 95.02 177 LEU B C 1
ATOM 768 O O . LEU B 1 14 ? -27.366 -12.321 -49.020 1.00 91.27 177 LEU B O 1
ATOM 773 N N . THR B 1 15 ? -29.016 -11.295 -47.912 1.00 93.23 178 THR B N 1
ATOM 774 C CA . THR B 1 15 ? -28.965 -10.034 -48.659 1.00 100.88 178 THR B CA 1
ATOM 775 C C . THR B 1 15 ? -27.776 -9.180 -48.163 1.00 108.96 178 THR B C 1
ATOM 776 O O . THR B 1 15 ? -26.919 -9.689 -47.464 1.00 103.93 178 THR B O 1
ATOM 780 N N . PRO B 1 16 ? -27.686 -7.896 -48.569 1.00 123.78 179 PRO B N 1
ATOM 781 C CA . PRO B 1 16 ? -26.725 -6.965 -47.921 1.00 123.28 179 PRO B CA 1
ATOM 782 C C . PRO B 1 16 ? -27.101 -6.458 -46.511 1.00 123.38 179 PRO B C 1
ATOM 783 O O . PRO B 1 16 ? -26.210 -6.132 -45.721 1.00 106.69 179 PRO B O 1
ATOM 787 N N . PHE B 1 17 ? -28.394 -6.356 -46.202 1.00 132.69 180 PHE B N 1
ATOM 788 C CA . PHE B 1 17 ? -28.799 -6.080 -44.828 1.00 134.04 180 PHE B CA 1
ATOM 789 C C . PHE B 1 17 ? -28.321 -7.212 -43.922 1.00 126.96 180 PHE B C 1
ATOM 790 O O . PHE B 1 17 ? -27.804 -6.940 -42.841 1.00 124.13 180 PHE B O 1
ATOM 798 N N . GLN B 1 18 ? -28.456 -8.458 -44.386 1.00 113.78 181 GLN B N 1
ATOM 799 C CA . GLN B 1 18 ? -28.291 -9.648 -43.529 1.00 113.06 181 GLN B CA 1
ATOM 800 C C . GLN B 1 18 ? -26.847 -10.002 -43.154 1.00 118.81 181 GLN B C 1
ATOM 801 O O . GLN B 1 18 ? -26.595 -10.531 -42.069 1.00 116.27 181 GLN B O 1
ATOM 807 N N . LYS B 1 19 ? -25.902 -9.708 -44.035 1.00 120.44 182 LYS B N 1
ATOM 808 C CA . LYS B 1 19 ? -24.483 -9.934 -43.738 1.00 115.00 182 LYS B CA 1
ATOM 809 C C . LYS B 1 19 ? -23.909 -8.899 -42.769 1.00 107.13 182 LYS B C 1
ATOM 810 O O . LYS B 1 19 ? -22.977 -9.205 -42.030 1.00 120.66 182 LYS B O 1
ATOM 816 N N . GLN B 1 20 ? -24.451 -7.684 -42.773 1.00 96.55 183 GLN B N 1
ATOM 817 C CA . GLN B 1 20 ? -24.150 -6.715 -41.725 1.00 96.68 183 GLN B CA 1
ATOM 818 C C . GLN B 1 20 ? -24.670 -7.186 -40.355 1.00 99.53 183 GLN B C 1
ATOM 819 O O . GLN B 1 20 ? -24.127 -6.769 -39.343 1.00 98.93 183 GLN B O 1
ATOM 825 N N . ALA B 1 21 ? -25.721 -8.022 -40.337 1.00 95.79 184 ALA B N 1
ATOM 826 C CA . ALA B 1 21 ? -26.333 -8.563 -39.102 1.00 93.15 184 ALA B CA 1
ATOM 827 C C . ALA B 1 21 ? -25.614 -9.768 -38.510 1.00 93.80 184 ALA B C 1
ATOM 828 O O . ALA B 1 21 ? -25.818 -10.076 -37.336 1.00 91.18 184 ALA B O 1
ATOM 830 N N . HIS B 1 22 ? -24.826 -10.469 -39.324 1.00 90.31 185 HIS B N 1
ATOM 831 C CA . HIS B 1 22 ? -23.923 -11.506 -38.836 1.00 80.75 185 HIS B CA 1
ATOM 832 C C . HIS B 1 22 ? -22.729 -10.751 -38.247 1.00 84.36 185 HIS B C 1
ATOM 833 O O . HIS B 1 22 ? -22.437 -10.865 -37.069 1.00 77.28 185 HIS B O 1
ATOM 840 N N . ASN B 1 23 ? -22.118 -9.884 -39.041 1.00 89.89 186 ASN B N 1
ATOM 841 C CA . ASN B 1 23 ? -20.960 -9.099 -38.576 1.00 102.33 186 ASN B CA 1
ATOM 842 C C . ASN B 1 23 ? -21.248 -8.120 -37.429 1.00 103.56 186 ASN B C 1
ATOM 843 O O . ASN B 1 23 ? -20.343 -7.406 -36.996 1.00 109.54 186 ASN B O 1
ATOM 848 N N . LYS B 1 24 ? -22.500 -8.026 -36.979 1.00 106.32 187 LYS B N 1
ATOM 849 C CA . LYS B 1 24 ? -22.795 -7.414 -35.688 1.00 97.99 187 LYS B CA 1
ATOM 850 C C . LYS B 1 24 ? -22.813 -8.530 -34.653 1.00 81.83 187 LYS B C 1
ATOM 851 O O . LYS B 1 24 ? -22.121 -8.441 -33.648 1.00 63.29 187 LYS B O 1
ATOM 857 N N . ILE B 1 25 ? -23.545 -9.601 -34.925 1.00 69.94 188 ILE B N 1
ATOM 858 C CA . ILE B 1 25 ? -23.600 -10.716 -33.990 1.00 73.78 188 ILE B CA 1
ATOM 859 C C . ILE B 1 25 ? -22.185 -11.284 -33.688 1.00 75.61 188 ILE B C 1
ATOM 860 O O . ILE B 1 25 ? -21.755 -11.320 -32.537 1.00 88.15 188 ILE B O 1
ATOM 865 N N . GLU B 1 26 ? -21.444 -11.647 -34.718 1.00 80.03 189 GLU B N 1
ATOM 866 C CA . GLU B 1 26 ? -20.176 -12.333 -34.543 1.00 69.18 189 GLU B CA 1
ATOM 867 C C . GLU B 1 26 ? -19.115 -11.433 -33.928 1.00 59.65 189 GLU B C 1
ATOM 868 O O . GLU B 1 26 ? -18.361 -11.893 -33.107 1.00 61.95 189 GLU B O 1
ATOM 874 N N . LYS B 1 27 ? -19.044 -10.167 -34.284 1.00 55.57 190 LYS B N 1
ATOM 875 C CA . LYS B 1 27 ? -18.148 -9.263 -33.547 1.00 61.12 190 LYS B CA 1
ATOM 876 C C . LYS B 1 27 ? -18.396 -9.362 -32.024 1.00 72.37 190 LYS B C 1
ATOM 877 O O . LYS B 1 27 ? -17.455 -9.388 -31.239 1.00 82.01 190 LYS B O 1
ATOM 883 N N . ARG B 1 28 ? -19.663 -9.413 -31.619 1.00 72.06 191 ARG B N 1
ATOM 884 C CA . ARG B 1 28 ? -19.997 -9.451 -30.210 1.00 74.63 191 ARG B CA 1
ATOM 885 C C . ARG B 1 28 ? -19.483 -10.738 -29.624 1.00 64.54 191 ARG B C 1
ATOM 886 O O . ARG B 1 28 ? -18.882 -10.721 -28.579 1.00 60.63 191 ARG B O 1
ATOM 894 N N . TYR B 1 29 ? -19.686 -11.853 -30.314 1.00 55.10 192 TYR B N 1
ATOM 895 C CA . TYR B 1 29 ? -19.173 -13.128 -29.822 1.00 53.39 192 TYR B CA 1
ATOM 896 C C . TYR B 1 29 ? -17.671 -12.968 -29.540 1.00 62.82 192 TYR B C 1
ATOM 897 O O . TYR B 1 29 ? -17.226 -13.336 -28.480 1.00 68.04 192 TYR B O 1
ATOM 906 N N A ARG B 1 30 ? -16.938 -12.350 -30.455 0.55 59.94 193 ARG B N 1
ATOM 907 N N B ARG B 1 30 ? -16.943 -12.376 -30.498 0.45 64.69 193 ARG B N 1
ATOM 908 C CA A ARG B 1 30 ? -15.496 -12.235 -30.328 0.55 58.90 193 ARG B CA 1
ATOM 909 C CA B ARG B 1 30 ? -15.494 -12.098 -30.423 0.45 66.37 193 ARG B CA 1
ATOM 910 C C A ARG B 1 30 ? -15.056 -11.297 -29.174 0.55 60.02 193 ARG B C 1
ATOM 911 C C B ARG B 1 30 ? -15.121 -11.325 -29.160 0.45 64.17 193 ARG B C 1
ATOM 912 O O A ARG B 1 30 ? -14.130 -11.653 -28.437 0.55 63.22 193 ARG B O 1
ATOM 913 O O B ARG B 1 30 ? -14.327 -11.812 -28.348 0.45 67.04 193 ARG B O 1
ATOM 928 N N . ILE B 1 31 ? -15.695 -10.137 -28.990 1.00 57.90 194 ILE B N 1
ATOM 929 C CA . ILE B 1 31 ? -15.403 -9.320 -27.773 1.00 66.21 194 ILE B CA 1
ATOM 930 C C . ILE B 1 31 ? -16.015 -9.904 -26.497 1.00 65.48 194 ILE B C 1
ATOM 931 O O . ILE B 1 31 ? -15.541 -9.604 -25.414 1.00 65.29 194 ILE B O 1
ATOM 936 N N . ASN B 1 32 ? -17.035 -10.749 -26.615 1.00 57.32 195 ASN B N 1
ATOM 937 C CA . ASN B 1 32 ? -17.526 -11.429 -25.456 1.00 62.85 195 ASN B CA 1
ATOM 938 C C . ASN B 1 32 ? -16.419 -12.371 -24.954 1.00 62.38 195 ASN B C 1
ATOM 939 O O . ASN B 1 32 ? -16.065 -12.302 -23.759 1.00 56.11 195 ASN B O 1
ATOM 944 N N . ILE B 1 33 ? -15.845 -13.183 -25.854 1.00 54.07 196 ILE B N 1
ATOM 945 C CA . ILE B 1 33 ? -14.718 -14.033 -25.496 1.00 50.43 196 ILE B CA 1
ATOM 946 C C . ILE B 1 33 ? -13.560 -13.170 -25.004 1.00 50.74 196 ILE B C 1
ATOM 947 O O . ILE B 1 33 ? -12.965 -13.417 -23.962 1.00 49.22 196 ILE B O 1
ATOM 952 N N . ASN B 1 34 ? -13.259 -12.099 -25.671 1.00 50.56 197 ASN B N 1
ATOM 953 C CA . ASN B 1 34 ? -12.077 -11.407 -25.193 1.00 55.04 197 ASN B CA 1
ATOM 954 C C . ASN B 1 34 ? -12.245 -10.913 -23.775 1.00 50.67 197 ASN B C 1
ATOM 955 O O . ASN B 1 34 ? -11.284 -10.919 -23.018 1.00 57.86 197 ASN B O 1
ATOM 960 N N . THR B 1 35 ? -13.443 -10.484 -23.420 1.00 46.62 198 THR B N 1
ATOM 961 C CA . THR B 1 35 ? -13.664 -9.847 -22.115 1.00 50.16 198 THR B CA 1
ATOM 962 C C . THR B 1 35 ? -13.641 -10.898 -21.031 1.00 44.32 198 THR B C 1
ATOM 963 O O . THR B 1 35 ? -13.138 -10.648 -19.972 1.00 47.38 198 THR B O 1
ATOM 967 N N . LYS B 1 36 ? -14.137 -12.092 -21.326 1.00 40.28 199 LYS B N 1
ATOM 968 C CA . LYS B 1 36 ? -14.032 -13.177 -20.401 1.00 42.59 199 LYS B CA 1
ATOM 969 C C . LYS B 1 36 ? -12.578 -13.566 -20.192 1.00 43.74 199 LYS B C 1
ATOM 970 O O . LYS B 1 36 ? -12.158 -13.767 -19.044 1.00 54.10 199 LYS B O 1
ATOM 976 N N . ILE B 1 37 ? -11.793 -13.588 -21.258 1.00 42.59 200 ILE B N 1
ATOM 977 C CA . ILE B 1 37 ? -10.384 -13.808 -21.103 1.00 43.71 200 ILE B CA 1
ATOM 978 C C . ILE B 1 37 ? -9.697 -12.715 -20.277 1.00 42.64 200 ILE B C 1
ATOM 979 O O . ILE B 1 37 ? -8.894 -13.009 -19.411 1.00 41.04 200 ILE B O 1
ATOM 984 N N . ALA B 1 38 ? -10.061 -11.475 -20.476 1.00 39.44 201 ALA B N 1
ATOM 985 C CA . ALA B 1 38 ? -9.485 -10.430 -19.679 1.00 39.04 201 ALA B CA 1
ATOM 986 C C . ALA B 1 38 ? -9.925 -10.444 -18.218 1.00 44.73 201 ALA B C 1
ATOM 987 O O . ALA B 1 38 ? -9.174 -10.051 -17.327 1.00 52.92 201 ALA B O 1
ATOM 989 N N . ARG B 1 39 ? -11.160 -10.832 -17.970 1.00 48.85 202 ARG B N 1
ATOM 990 C CA . ARG B 1 39 ? -11.653 -10.920 -16.606 1.00 47.02 202 ARG B CA 1
ATOM 991 C C . ARG B 1 39 ? -10.855 -11.978 -15.901 1.00 40.18 202 ARG B C 1
ATOM 992 O O . ARG B 1 39 ? -10.513 -11.817 -14.756 1.00 44.98 202 ARG B O 1
ATOM 1000 N N . LEU B 1 40 ? -10.562 -13.053 -16.594 1.00 38.63 203 LEU B N 1
ATOM 1001 C CA . LEU B 1 40 ? -9.838 -14.127 -15.991 1.00 42.42 203 LEU B CA 1
ATOM 1002 C C . LEU B 1 40 ? -8.442 -13.645 -15.706 1.00 43.44 203 LEU B C 1
ATOM 1003 O O . LEU B 1 40 ? -7.899 -13.886 -14.631 1.00 42.78 203 LEU B O 1
ATOM 1008 N N . GLN B 1 41 ? -7.861 -12.890 -16.623 1.00 47.15 204 GLN B N 1
ATOM 1009 C CA . GLN B 1 41 ? -6.516 -12.370 -16.362 1.00 53.54 204 GLN B CA 1
ATOM 1010 C C . GLN B 1 41 ? -6.569 -11.498 -15.109 1.00 57.75 204 GLN B C 1
ATOM 1011 O O . GLN B 1 41 ? -5.649 -11.498 -14.293 1.00 59.75 204 GLN B O 1
ATOM 1017 N N . GLN B 1 42 ? -7.645 -10.747 -14.949 1.00 52.09 205 GLN B N 1
ATOM 1018 C CA . GLN B 1 42 ? -7.654 -9.748 -13.897 1.00 50.66 205 GLN B CA 1
ATOM 1019 C C . GLN B 1 42 ? -7.938 -10.247 -12.531 1.00 42.70 205 GLN B C 1
ATOM 1020 O O . GLN B 1 42 ? -7.779 -9.515 -11.617 1.00 45.29 205 GLN B O 1
ATOM 1026 N N . ILE B 1 43 ? -8.306 -11.499 -12.355 1.00 44.32 206 ILE B N 1
ATOM 1027 C CA . ILE B 1 43 ? -8.393 -12.034 -10.990 1.00 49.02 206 ILE B CA 1
ATOM 1028 C C . ILE B 1 43 ? -7.176 -12.823 -10.623 1.00 44.61 206 ILE B C 1
ATOM 1029 O O . ILE B 1 43 ? -7.044 -13.190 -9.490 1.00 39.70 206 ILE B O 1
ATOM 1034 N N . ILE B 1 44 ? -6.289 -13.074 -11.574 1.00 49.01 207 ILE B N 1
ATOM 1035 C CA . ILE B 1 44 ? -5.037 -13.762 -11.292 1.00 47.72 207 ILE B CA 1
ATOM 1036 C C . ILE B 1 44 ? -4.005 -12.725 -10.920 1.00 41.39 207 ILE B C 1
ATOM 1037 O O . ILE B 1 44 ? -3.626 -11.970 -11.764 1.00 53.21 207 ILE B O 1
ATOM 1042 N N . PRO B 1 45 ? -3.586 -12.654 -9.661 1.00 38.15 208 PRO B N 1
ATOM 1043 C CA . PRO B 1 45 ? -2.633 -11.601 -9.271 1.00 44.77 208 PRO B CA 1
ATOM 1044 C C . PRO B 1 45 ? -1.272 -11.666 -9.962 1.00 47.67 208 PRO B C 1
ATOM 1045 O O . PRO B 1 45 ? -0.633 -10.661 -10.097 1.00 55.47 208 PRO B O 1
ATOM 1049 N N . TRP B 1 46 ? -0.860 -12.827 -10.412 1.00 46.92 209 TRP B N 1
ATOM 1050 C CA . TRP B 1 46 ? 0.355 -12.945 -11.190 1.00 47.29 209 TRP B CA 1
ATOM 1051 C C . TRP B 1 46 ? 0.351 -12.091 -12.442 1.00 56.83 209 TRP B C 1
ATOM 1052 O O . TRP B 1 46 ? 1.409 -11.609 -12.810 1.00 64.56 209 TRP B O 1
ATOM 1063 N N . VAL B 1 47 ? -0.810 -11.902 -13.090 1.00 59.37 210 VAL B N 1
ATOM 1064 C CA . VAL B 1 47 ? -0.860 -11.242 -14.418 1.00 56.60 210 VAL B CA 1
ATOM 1065 C C . VAL B 1 47 ? -1.836 -10.102 -14.537 1.00 54.97 210 VAL B C 1
ATOM 1066 O O . VAL B 1 47 ? -2.060 -9.649 -15.640 1.00 57.02 210 VAL B O 1
ATOM 1070 N N . ALA B 1 48 ? -2.378 -9.614 -13.433 1.00 54.22 211 ALA B N 1
ATOM 1071 C CA . ALA B 1 48 ? -3.583 -8.778 -13.486 1.00 65.18 211 ALA B CA 1
ATOM 1072 C C . ALA B 1 48 ? -3.310 -7.396 -14.055 1.00 66.53 211 ALA B C 1
ATOM 1073 O O . ALA B 1 48 ? -4.133 -6.826 -14.775 1.00 75.41 211 ALA B O 1
ATOM 1075 N N . SER B 1 49 ? -2.138 -6.888 -13.728 1.00 74.40 212 SER B N 1
ATOM 1076 C CA . SER B 1 49 ? -1.725 -5.519 -14.045 1.00 80.93 212 SER B CA 1
ATOM 1077 C C . SER B 1 49 ? -1.355 -5.321 -15.539 1.00 75.94 212 SER B C 1
ATOM 1078 O O . SER B 1 49 ? -1.458 -4.224 -16.083 1.00 76.04 212 SER B O 1
ATOM 1081 N N . GLU B 1 50 ? -0.990 -6.412 -16.201 1.00 74.07 213 GLU B N 1
ATOM 1082 C CA . GLU B 1 50 ? -0.481 -6.403 -17.571 1.00 75.49 213 GLU B CA 1
ATOM 1083 C C . GLU B 1 50 ? -1.457 -5.870 -18.600 1.00 72.99 213 GLU B C 1
ATOM 1084 O O . GLU B 1 50 ? -2.649 -5.885 -18.388 1.00 81.49 213 GLU B O 1
ATOM 1090 N N . GLN B 1 51 ? -0.912 -5.395 -19.711 1.00 79.63 214 GLN B N 1
ATOM 1091 C CA . GLN B 1 51 ? -1.694 -5.041 -20.888 1.00 86.64 214 GLN B CA 1
ATOM 1092 C C . GLN B 1 51 ? -1.775 -6.258 -21.789 1.00 80.81 214 GLN B C 1
ATOM 1093 O O . GLN B 1 51 ? -0.972 -7.196 -21.674 1.00 86.94 214 GLN B O 1
ATOM 1099 N N . THR B 1 52 ? -2.738 -6.219 -22.700 1.00 72.94 215 THR B N 1
ATOM 1100 C CA . THR B 1 52 ? -3.132 -7.380 -23.482 1.00 76.36 215 THR B CA 1
ATOM 1101 C C . THR B 1 52 ? -2.772 -7.253 -24.964 1.00 67.78 215 THR B C 1
ATOM 1102 O O . THR B 1 52 ? -2.810 -6.172 -25.529 1.00 70.81 215 THR B O 1
ATOM 1106 N N . ALA B 1 53 ? -2.476 -8.376 -25.604 1.00 63.14 216 ALA B N 1
ATOM 1107 C CA . ALA B 1 53 ? -2.366 -8.448 -27.073 1.00 66.95 216 ALA B CA 1
ATOM 1108 C C . ALA B 1 53 ? -3.649 -8.123 -27.855 1.00 70.51 216 ALA B C 1
ATOM 1109 O O . ALA B 1 53 ? -3.579 -7.960 -29.068 1.00 81.56 216 ALA B O 1
ATOM 1111 N N . PHE B 1 54 ? -4.810 -8.094 -27.188 1.00 72.97 217 PHE B N 1
ATOM 1112 C CA . PHE B 1 54 ? -6.122 -8.129 -27.841 1.00 72.28 217 PHE B CA 1
ATOM 1113 C C . PHE B 1 54 ? -6.993 -7.025 -27.309 1.00 73.11 217 PHE B C 1
ATOM 1114 O O . PHE B 1 54 ? -6.669 -6.396 -26.298 1.00 66.51 217 PHE B O 1
ATOM 1122 N N . GLU B 1 55 ? -8.076 -6.771 -28.041 1.00 85.12 218 GLU B N 1
ATOM 1123 C CA . GLU B 1 55 ? -9.016 -5.707 -27.706 1.00 97.26 218 GLU B CA 1
ATOM 1124 C C . GLU B 1 55 ? -9.980 -6.267 -26.643 1.00 94.23 218 GLU B C 1
ATOM 1125 O O . GLU B 1 55 ? -10.722 -7.254 -26.881 1.00 64.79 218 GLU B O 1
ATOM 1131 N N . VAL B 1 56 ? -9.902 -5.645 -25.465 1.00 103.09 219 VAL B N 1
ATOM 1132 C CA . VAL B 1 56 ? -10.722 -5.989 -24.303 1.00 108.35 219 VAL B CA 1
ATOM 1133 C C . VAL B 1 56 ? -12.053 -5.218 -24.409 1.00 102.29 219 VAL B C 1
ATOM 1134 O O . VAL B 1 56 ? -13.116 -5.831 -24.508 1.00 100.74 219 VAL B O 1
ATOM 1138 N N . GLY B 1 57 ? -11.984 -3.889 -24.476 1.00 101.95 220 GLY B N 1
ATOM 1139 C CA . GLY B 1 57 ? -13.172 -3.056 -24.617 1.00 102.34 220 GLY B CA 1
ATOM 1140 C C . GLY B 1 57 ? -14.093 -3.114 -23.413 1.00 103.37 220 GLY B C 1
ATOM 1141 O O . GLY B 1 57 ? -14.101 -2.203 -22.586 1.00 103.60 220 GLY B O 1
ATOM 1142 N N . SER B 1 83 ? 6.531 -2.717 -20.236 1.00 120.60 246 SER B N 1
ATOM 1143 C CA . SER B 1 83 ? 5.401 -2.616 -21.160 1.00 118.03 246 SER B CA 1
ATOM 1144 C C . SER B 1 83 ? 5.325 -3.831 -22.089 1.00 123.01 246 SER B C 1
ATOM 1145 O O . SER B 1 83 ? 5.635 -3.734 -23.280 1.00 112.81 246 SER B O 1
ATOM 1148 N N . THR B 1 84 ? 4.897 -4.963 -21.515 1.00 136.56 247 THR B N 1
ATOM 1149 C CA . THR B 1 84 ? 4.743 -6.262 -22.216 1.00 134.91 247 THR B CA 1
ATOM 1150 C C . THR B 1 84 ? 3.247 -6.663 -22.401 1.00 128.11 247 THR B C 1
ATOM 1151 O O . THR B 1 84 ? 2.472 -6.667 -21.427 1.00 137.42 247 THR B O 1
ATOM 1155 N N . LYS B 1 85 ? 2.861 -6.997 -23.644 1.00 106.86 248 LYS B N 1
ATOM 1156 C CA . LYS B 1 85 ? 1.468 -7.350 -24.006 1.00 86.38 248 LYS B CA 1
ATOM 1157 C C . LYS B 1 85 ? 1.197 -8.829 -23.803 1.00 79.99 248 LYS B C 1
ATOM 1158 O O . LYS B 1 85 ? 1.907 -9.647 -24.395 1.00 65.81 248 LYS B O 1
ATOM 1164 N N . LEU B 1 86 ? 0.170 -9.178 -23.004 1.00 74.43 249 LEU B N 1
ATOM 1165 C CA . LEU B 1 86 ? -0.192 -10.602 -22.752 1.00 69.09 249 LEU B CA 1
ATOM 1166 C C . LEU B 1 86 ? -1.135 -11.186 -23.797 1.00 58.88 249 LEU B C 1
ATOM 1167 O O . LEU B 1 86 ? -2.132 -10.579 -24.120 1.00 60.40 249 LEU B O 1
ATOM 1172 N N . ASN B 1 87 ? -0.827 -12.372 -24.294 1.00 55.98 250 ASN B N 1
ATOM 1173 C CA . ASN B 1 87 ? -1.636 -13.007 -25.298 1.00 60.65 250 ASN B CA 1
ATOM 1174 C C . ASN B 1 87 ? -2.598 -14.026 -24.670 1.00 62.95 250 ASN B C 1
ATOM 1175 O O . ASN B 1 87 ? -2.419 -14.457 -23.523 1.00 60.63 250 ASN B O 1
ATOM 1180 N N . LYS B 1 88 ? -3.626 -14.389 -25.431 1.00 55.09 251 LYS B N 1
ATOM 1181 C CA . LYS B 1 88 ? -4.692 -15.214 -24.931 1.00 46.54 251 LYS B CA 1
ATOM 1182 C C . LYS B 1 88 ? -4.212 -16.531 -24.391 1.00 45.19 251 LYS B C 1
ATOM 1183 O O . LYS B 1 88 ? -4.636 -16.931 -23.324 1.00 50.37 251 LYS B O 1
ATOM 1189 N N . SER B 1 89 ? -3.309 -17.189 -25.099 1.00 53.87 252 SER B N 1
ATOM 1190 C CA . SER B 1 89 ? -2.643 -18.400 -24.600 1.00 53.79 252 SER B CA 1
ATOM 1191 C C . SER B 1 89 ? -1.971 -18.330 -23.247 1.00 46.69 252 SER B C 1
ATOM 1192 O O . SER B 1 89 ? -1.981 -19.318 -22.522 1.00 45.04 252 SER B O 1
ATOM 1195 N N . MET B 1 90 ? -1.370 -17.199 -22.930 1.00 43.24 253 MET B N 1
ATOM 1196 C CA . MET B 1 90 ? -0.578 -17.094 -21.743 1.00 52.63 253 MET B CA 1
ATOM 1197 C C . MET B 1 90 ? -1.529 -16.911 -20.597 1.00 51.42 253 MET B C 1
ATOM 1198 O O . MET B 1 90 ? -1.409 -17.590 -19.600 1.00 53.68 253 MET B O 1
ATOM 1203 N N . ILE B 1 91 ? -2.524 -16.063 -20.774 1.00 49.03 254 ILE B N 1
ATOM 1204 C CA . ILE B 1 91 ? -3.584 -15.945 -19.784 1.00 47.55 254 ILE B CA 1
ATOM 1205 C C . ILE B 1 91 ? -4.234 -17.247 -19.465 1.00 48.03 254 ILE B C 1
ATOM 1206 O O . ILE B 1 91 ? -4.413 -17.542 -18.291 1.00 54.69 254 ILE B O 1
ATOM 1211 N N . LEU B 1 92 ? -4.514 -18.054 -20.481 1.00 49.07 255 LEU B N 1
ATOM 1212 C CA . LEU B 1 92 ? -5.137 -19.378 -20.268 1.00 50.08 255 LEU B CA 1
ATOM 1213 C C . LEU B 1 92 ? -4.243 -20.393 -19.659 1.00 51.07 255 LEU B C 1
ATOM 1214 O O . LEU B 1 92 ? -4.734 -21.315 -19.023 1.00 58.74 255 LEU B O 1
ATOM 1219 N N . GLU B 1 93 ? -2.935 -20.285 -19.905 1.00 57.46 256 GLU B N 1
ATOM 1220 C CA . GLU B 1 93 ? -1.961 -21.185 -19.290 1.00 51.51 256 GLU B CA 1
ATOM 1221 C C . GLU B 1 93 ? -1.823 -20.838 -17.799 1.00 47.54 256 GLU B C 1
ATOM 1222 O O . GLU B 1 93 ? -1.822 -21.720 -16.930 1.00 41.43 256 GLU B O 1
ATOM 1228 N N . LYS B 1 94 ? -1.682 -19.545 -17.520 1.00 38.72 257 LYS B N 1
ATOM 1229 C CA . LYS B 1 94 ? -1.466 -19.106 -16.178 1.00 44.93 257 LYS B CA 1
ATOM 1230 C C . LYS B 1 94 ? -2.720 -19.402 -15.333 1.00 44.69 257 LYS B C 1
ATOM 1231 O O . LYS B 1 94 ? -2.602 -19.856 -14.201 1.00 46.55 257 LYS B O 1
ATOM 1237 N N . ALA B 1 95 ? -3.893 -19.310 -15.950 1.00 42.95 258 ALA B N 1
ATOM 1238 C CA . ALA B 1 95 ? -5.140 -19.609 -15.280 1.00 37.47 258 ALA B CA 1
ATOM 1239 C C . ALA B 1 95 ? -5.122 -20.985 -14.788 1.00 34.04 258 ALA B C 1
ATOM 1240 O O . ALA B 1 95 ? -5.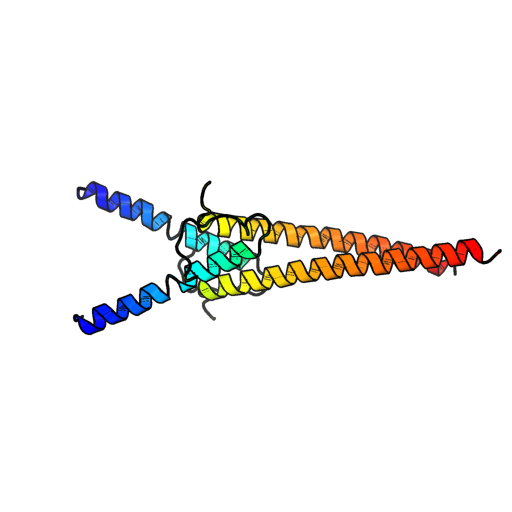454 -21.243 -13.644 1.00 35.41 258 ALA B O 1
ATOM 1242 N N . VAL B 1 96 ? -4.750 -21.913 -15.624 1.00 37.63 259 VAL B N 1
ATOM 1243 C CA . VAL B 1 96 ? -4.579 -23.275 -15.105 1.00 38.75 259 VAL B CA 1
ATOM 1244 C C . VAL B 1 96 ? -3.539 -23.357 -14.000 1.00 43.09 259 VAL B C 1
ATOM 1245 O O . VAL B 1 96 ? -3.735 -24.130 -13.077 1.00 48.55 259 VAL B O 1
ATOM 1249 N N . ASP B 1 97 ? -2.438 -22.613 -14.068 1.00 41.20 260 ASP B N 1
ATOM 1250 C CA . ASP B 1 97 ? -1.407 -22.872 -13.061 1.00 48.64 260 ASP B CA 1
ATOM 1251 C C . ASP B 1 97 ? -1.872 -22.265 -11.764 1.00 46.51 260 ASP B C 1
ATOM 1252 O O . ASP B 1 97 ? -1.582 -22.800 -10.663 1.00 39.85 260 ASP B O 1
ATOM 1257 N N . TYR B 1 98 ? -2.571 -21.119 -11.898 1.00 40.19 261 TYR B N 1
ATOM 1258 C CA . TYR B 1 98 ? -3.011 -20.388 -10.726 1.00 40.66 261 TYR B CA 1
ATOM 1259 C C . TYR B 1 98 ? -4.071 -21.194 -9.976 1.00 40.41 261 TYR B C 1
ATOM 1260 O O . TYR B 1 98 ? -4.127 -21.148 -8.774 1.00 39.63 261 TYR B O 1
ATOM 1269 N N . ILE B 1 99 ? -4.812 -22.026 -10.670 1.00 38.26 262 ILE B N 1
ATOM 1270 C CA . ILE B 1 99 ? -5.758 -22.868 -10.002 1.00 42.46 262 ILE B CA 1
ATOM 1271 C C . ILE B 1 99 ? -5.056 -24.015 -9.338 1.00 42.24 262 ILE B C 1
ATOM 1272 O O . ILE B 1 99 ? -5.472 -24.424 -8.262 1.00 52.50 262 ILE B O 1
ATOM 1277 N N . LEU B 1 100 ? -4.041 -24.594 -9.957 1.00 49.69 263 LEU B N 1
ATOM 1278 C CA . LEU B 1 100 ? -3.320 -25.715 -9.307 1.00 47.65 263 LEU B CA 1
ATOM 1279 C C . LEU B 1 100 ? -2.729 -25.198 -8.025 1.00 45.41 263 LEU B C 1
ATOM 1280 O O . LEU B 1 100 ? -2.769 -25.862 -7.012 1.00 39.43 263 LEU B O 1
ATOM 1285 N N . TYR B 1 101 ? -2.147 -24.006 -8.103 1.00 38.29 264 TYR B N 1
ATOM 1286 C CA . TYR B 1 101 ? -1.624 -23.359 -6.929 1.00 41.77 264 TYR B CA 1
ATOM 1287 C C . TYR B 1 101 ? -2.673 -23.265 -5.826 1.00 47.70 264 TYR B C 1
ATOM 1288 O O . TYR B 1 101 ? -2.370 -23.621 -4.712 1.00 41.55 264 TYR B O 1
ATOM 1297 N N . LEU B 1 102 ? -3.914 -22.813 -6.146 1.00 47.77 265 LEU B N 1
ATOM 1298 C CA . LEU B 1 102 ? -4.956 -22.659 -5.129 1.00 41.00 265 LEU B CA 1
ATOM 1299 C C . LEU B 1 102 ? -5.439 -23.981 -4.678 1.00 38.02 265 LEU B C 1
ATOM 1300 O O . LEU B 1 102 ? -5.604 -24.170 -3.500 1.00 43.49 265 LEU B O 1
ATOM 1305 N N . GLN B 1 103 ? -5.552 -24.948 -5.570 1.00 38.31 266 GLN B N 1
ATOM 1306 C CA . GLN B 1 103 ? -5.836 -26.317 -5.120 1.00 37.37 266 GLN B CA 1
ATOM 1307 C C . GLN B 1 103 ? -4.757 -26.881 -4.225 1.00 39.60 266 GLN B C 1
ATOM 1308 O O . GLN B 1 103 ? -5.073 -27.481 -3.213 1.00 44.81 266 GLN B O 1
ATOM 1314 N N . ASN B 1 104 ? -3.487 -26.654 -4.555 1.00 44.56 267 ASN B N 1
ATOM 1315 C CA . ASN B 1 104 ? -2.403 -27.038 -3.677 1.00 44.11 267 ASN B CA 1
ATOM 1316 C C . ASN B 1 104 ? -2.583 -26.421 -2.325 1.00 45.47 267 ASN B C 1
ATOM 1317 O O . ASN B 1 104 ? -2.538 -27.119 -1.354 1.00 46.63 267 ASN B O 1
ATOM 1322 N N . ASN B 1 105 ? -2.759 -25.107 -2.267 1.00 45.61 268 ASN B N 1
ATOM 1323 C CA . ASN B 1 105 ? -2.881 -24.420 -1.002 1.00 45.25 268 ASN B CA 1
ATOM 1324 C C . ASN B 1 105 ? -3.985 -24.962 -0.141 1.00 44.57 268 ASN B C 1
ATOM 1325 O O . ASN B 1 105 ? -3.824 -25.038 1.039 1.00 45.38 268 ASN B O 1
ATOM 1330 N N . GLU B 1 106 ? -5.075 -25.389 -0.749 1.00 43.15 269 GLU B N 1
ATOM 1331 C CA . GLU B 1 106 ? -6.146 -25.968 0.001 1.00 48.55 269 GLU B CA 1
ATOM 1332 C C . GLU B 1 106 ? -5.636 -27.288 0.604 1.00 52.68 269 GLU B C 1
ATOM 1333 O O . GLU B 1 106 ? -5.885 -27.538 1.755 1.00 54.09 269 GLU B O 1
ATOM 1339 N N . ARG B 1 107 ? -4.918 -28.117 -0.141 1.00 58.58 270 ARG B N 1
ATOM 1340 C CA . ARG B 1 107 ? -4.328 -29.331 0.460 1.00 59.61 270 ARG B CA 1
ATOM 1341 C C . ARG B 1 107 ? -3.449 -28.952 1.644 1.00 49.60 270 ARG B C 1
ATOM 1342 O O . ARG B 1 107 ? -3.630 -29.485 2.717 1.00 54.36 270 ARG B O 1
ATOM 1350 N N . LEU B 1 108 ? -2.576 -27.979 1.479 1.00 43.56 271 LEU B N 1
ATOM 1351 C CA . LEU B 1 108 ? -1.743 -27.498 2.584 1.00 46.03 271 LEU B CA 1
ATOM 1352 C C . LEU B 1 108 ? -2.528 -26.966 3.774 1.00 49.99 271 LEU B C 1
ATOM 1353 O O . LEU B 1 108 ? -2.160 -27.196 4.900 1.00 54.95 271 LEU B O 1
ATOM 1358 N N . TYR B 1 109 ? -3.612 -26.251 3.526 1.00 52.17 272 TYR B N 1
ATOM 1359 C CA . TYR B 1 109 ? -4.448 -25.786 4.603 1.00 47.13 272 TYR B CA 1
ATOM 1360 C C . TYR B 1 109 ? -5.147 -26.931 5.312 1.00 45.21 272 TYR B C 1
ATOM 1361 O O . TYR B 1 109 ? -5.232 -26.912 6.513 1.00 47.66 272 TYR B O 1
ATOM 1370 N N . GLU B 1 110 ? -5.635 -27.927 4.607 1.00 49.64 273 GLU B N 1
ATOM 1371 C CA . GLU B 1 110 ? -6.294 -29.058 5.285 1.00 57.32 273 GLU B CA 1
ATOM 1372 C C . GLU B 1 110 ? -5.262 -29.943 6.016 1.00 57.05 273 GLU B C 1
ATOM 1373 O O . GLU B 1 110 ? -5.566 -30.546 7.020 1.00 56.76 273 GLU B O 1
ATOM 1379 N N . MET B 1 111 ? -4.015 -29.911 5.576 1.00 68.01 274 MET B N 1
ATOM 1380 C CA . MET B 1 111 ? -2.920 -30.498 6.344 1.00 64.05 274 MET B CA 1
ATOM 1381 C C . MET B 1 111 ? -2.545 -29.676 7.578 1.00 59.92 274 MET B C 1
ATOM 1382 O O . MET B 1 111 ? -2.316 -30.242 8.644 1.00 56.18 274 MET B O 1
ATOM 1387 N N . GLU B 1 112 ? -2.449 -28.359 7.433 1.00 50.55 275 GLU B N 1
ATOM 1388 C CA . GLU B 1 112 ? -2.120 -27.495 8.563 1.00 53.33 275 GLU B CA 1
ATOM 1389 C C . GLU B 1 112 ? -3.150 -27.633 9.703 1.00 54.74 275 GLU B C 1
ATOM 1390 O O . GLU B 1 112 ? -2.786 -27.785 10.875 1.00 58.21 275 GLU B O 1
ATOM 1396 N N . VAL B 1 113 ? -4.416 -27.649 9.317 1.00 44.34 276 VAL B N 1
ATOM 1397 C CA . VAL B 1 113 ? -5.492 -27.842 10.216 1.00 48.47 276 VAL B CA 1
ATOM 1398 C C . VAL B 1 113 ? -5.258 -29.135 10.965 1.00 49.37 276 VAL B C 1
ATOM 1399 O O . VAL B 1 113 ? -5.209 -29.112 12.185 1.00 54.97 276 VAL B O 1
ATOM 1403 N N . GLN B 1 114 ? -5.057 -30.240 10.263 1.00 52.14 277 GLN B N 1
ATOM 1404 C CA . GLN B 1 114 ? -4.941 -31.534 10.952 1.00 54.13 277 GLN B CA 1
ATOM 1405 C C . GLN B 1 114 ? -3.790 -31.564 11.918 1.00 52.15 277 GLN B C 1
ATOM 1406 O O . GLN B 1 114 ? -3.966 -32.006 13.040 1.00 57.25 277 GLN B O 1
ATOM 1412 N N . ARG B 1 115 ? -2.653 -31.027 11.510 1.00 48.46 278 ARG B N 1
ATOM 1413 C CA . ARG B 1 115 ? -1.502 -30.915 12.377 1.00 49.03 278 ARG B CA 1
ATOM 1414 C C . ARG B 1 115 ? -1.892 -30.095 13.627 1.00 55.24 278 ARG B C 1
ATOM 1415 O O . ARG B 1 115 ? -1.538 -30.479 14.722 1.00 59.86 278 ARG B O 1
ATOM 1423 N N . LEU B 1 116 ? -2.634 -28.990 13.472 1.00 56.15 279 LEU B N 1
ATOM 1424 C CA . LEU B 1 116 ? -2.950 -28.145 14.609 1.00 51.41 279 LEU B CA 1
ATOM 1425 C C . LEU B 1 116 ? -3.963 -28.840 15.474 1.00 52.57 279 LEU B C 1
ATOM 1426 O O . LEU B 1 116 ? -3.762 -28.862 16.696 1.00 47.40 279 LEU B O 1
ATOM 1431 N N . LYS B 1 117 ? -5.031 -29.405 14.898 1.00 46.25 280 LYS B N 1
ATOM 1432 C CA . LYS B 1 117 ? -5.982 -30.186 15.733 1.00 51.26 280 LYS B CA 1
ATOM 1433 C C . LYS B 1 117 ? -5.288 -31.361 16.448 1.00 50.73 280 LYS B C 1
ATOM 1434 O O . LYS B 1 117 ? -5.631 -31.738 17.548 1.00 50.11 280 LYS B O 1
ATOM 1440 N N . SER B 1 118 ? -4.287 -31.916 15.811 1.00 49.06 281 SER B N 1
ATOM 1441 C CA . SER B 1 118 ? -3.600 -33.029 16.378 1.00 54.20 281 SER B CA 1
ATOM 1442 C C . SER B 1 118 ? -2.833 -32.564 17.599 1.00 55.87 281 SER B C 1
ATOM 1443 O O . SER B 1 118 ? -2.974 -33.158 18.653 1.00 63.61 281 SER B O 1
ATOM 1446 N N . GLU B 1 119 ? -2.054 -31.491 17.443 1.00 58.04 282 GLU B N 1
ATOM 1447 C CA . GLU B 1 119 ? -1.306 -30.838 18.531 1.00 55.99 282 GLU B CA 1
ATOM 1448 C C . GLU B 1 119 ? -2.219 -30.399 19.696 1.00 55.78 282 GLU B C 1
ATOM 1449 O O . GLU B 1 119 ? -1.855 -30.528 20.847 1.00 64.55 282 GLU B O 1
ATOM 1455 N N . ILE B 1 120 ? -3.438 -29.972 19.406 1.00 56.25 283 ILE B N 1
ATOM 1456 C CA . ILE B 1 120 ? -4.406 -29.626 20.462 1.00 52.13 283 ILE B CA 1
ATOM 1457 C C . ILE B 1 120 ? -4.835 -30.847 21.196 1.00 48.25 283 ILE B C 1
ATOM 1458 O O . ILE B 1 120 ? -4.977 -30.826 22.402 1.00 59.10 283 ILE B O 1
ATOM 1463 N N . ASP B 1 121 ? -5.048 -31.906 20.465 1.00 48.93 284 ASP B N 1
ATOM 1464 C CA . ASP B 1 121 ? -5.367 -33.152 21.084 1.00 52.45 284 ASP B CA 1
ATOM 1465 C C . ASP B 1 121 ? -4.282 -33.617 22.027 1.00 54.28 284 ASP B C 1
ATOM 1466 O O . ASP B 1 121 ? -4.563 -33.926 23.176 1.00 52.68 284 ASP B O 1
ATOM 1471 N N . THR B 1 122 ? -3.025 -33.582 21.577 1.00 57.47 285 THR B N 1
ATOM 1472 C CA . THR B 1 122 ? -1.988 -34.142 22.409 1.00 59.37 285 THR B CA 1
ATOM 1473 C C . THR B 1 122 ? -1.833 -33.272 23.663 1.00 64.49 285 THR B C 1
ATOM 1474 O O . THR B 1 122 ? -1.692 -33.831 24.733 1.00 64.76 285 THR B O 1
ATOM 1478 N N . LEU B 1 123 ? -1.960 -31.936 23.562 1.00 64.09 286 LEU B N 1
ATOM 1479 C CA . LEU B 1 123 ? -1.925 -31.079 24.762 1.00 59.42 286 LEU B CA 1
ATOM 1480 C C . LEU B 1 123 ? -3.054 -31.359 25.720 1.00 60.71 286 LEU B C 1
ATOM 1481 O O . LEU B 1 123 ? -2.856 -31.311 26.954 1.00 63.65 286 LEU B O 1
ATOM 1486 N N . LYS B 1 124 ? -4.241 -31.617 25.191 1.00 54.35 287 LYS B N 1
ATOM 1487 C CA . LYS B 1 124 ? -5.344 -31.867 26.092 1.00 58.99 287 LYS B CA 1
ATOM 1488 C C . LYS B 1 124 ? -5.168 -33.200 26.798 1.00 58.24 287 LYS B C 1
ATOM 1489 O O . LYS B 1 124 ? -5.503 -33.307 27.972 1.00 56.24 287 LYS B O 1
ATOM 1495 N N . GLN B 1 125 ? -4.612 -34.191 26.117 1.00 51.78 288 GLN B N 1
ATOM 1496 C CA . GLN B 1 125 ? -4.337 -35.468 26.777 1.00 59.13 288 GLN B CA 1
ATOM 1497 C C . GLN B 1 125 ? -3.291 -35.337 27.889 1.00 59.16 288 GLN B C 1
ATOM 1498 O O . GLN B 1 125 ? -3.589 -35.555 29.074 1.00 58.28 288 GLN B O 1
ATOM 1504 N N . ASP B 1 126 ? -2.086 -34.940 27.506 1.00 58.27 289 ASP B N 1
ATOM 1505 C CA . ASP B 1 126 ? -1.007 -34.667 28.459 1.00 63.36 289 ASP B CA 1
ATOM 1506 C C . ASP B 1 126 ? -1.526 -33.944 29.707 1.00 69.57 289 ASP B C 1
ATOM 1507 O O . ASP B 1 126 ? -1.194 -34.328 30.824 1.00 79.43 289 ASP B O 1
ATOM 1512 N N . GLN B 1 127 ? -2.347 -32.916 29.507 1.00 68.01 290 GLN B N 1
ATOM 1513 C CA . GLN B 1 127 ? -2.886 -32.159 30.621 1.00 71.14 290 GLN B CA 1
ATOM 1514 C C . GLN B 1 127 ? -3.931 -32.911 31.419 1.00 68.95 290 GLN B C 1
ATOM 1515 O O . GLN B 1 127 ? -3.961 -32.806 32.633 1.00 72.94 290 GLN B O 1
ATOM 1521 N N . LYS B 1 128 ? -4.789 -33.658 30.741 1.00 67.41 291 LYS B N 1
ATOM 1522 C CA . LYS B 1 128 ? -5.814 -34.439 31.418 1.00 61.38 291 LYS B CA 1
ATOM 1523 C C . LYS B 1 128 ? -5.189 -35.581 32.230 1.00 63.09 291 LYS B C 1
ATOM 1524 O O . LYS B 1 128 ? -5.611 -35.818 33.336 1.00 69.23 291 LYS B O 1
ATOM 1530 N N . LEU B 1 129 ? -4.183 -36.263 31.685 1.00 60.15 292 LEU B N 1
ATOM 1531 C CA . LEU B 1 129 ? -3.544 -37.393 32.361 1.00 60.41 292 LEU B CA 1
ATOM 1532 C C . LEU B 1 129 ? -2.292 -37.104 33.219 1.00 68.25 292 LEU B C 1
ATOM 1533 O O . LEU B 1 129 ? -1.753 -38.039 33.796 1.00 67.17 292 LEU B O 1
ATOM 1538 N N . GLU B 1 130 ? -1.832 -35.856 33.349 1.00 82.19 293 GLU B N 1
ATOM 1539 C CA . GLU B 1 130 ? -0.619 -35.596 34.175 1.00 100.03 293 GLU B CA 1
ATOM 1540 C C . GLU B 1 130 ? -0.789 -36.037 35.657 1.00 111.69 293 GLU B C 1
ATOM 1541 O O . GLU B 1 130 ? 0.032 -36.799 36.173 1.00 108.23 293 GLU B O 1
ATOM 1547 N N . HIS B 1 131 ? -1.884 -35.603 36.286 1.00 113.88 294 HIS B N 1
ATOM 1548 C CA . HIS B 1 131 ? -2.222 -35.941 37.676 1.00 124.36 294 HIS B CA 1
ATOM 1549 C C . HIS B 1 131 ? -2.333 -37.483 37.878 1.00 125.01 294 HIS B C 1
ATOM 1550 O O . HIS B 1 131 ? -1.992 -38.001 38.932 1.00 135.26 294 HIS B O 1
ATOM 1557 N N . HIS B 1 132 ? -2.816 -38.185 36.852 1.00 125.05 295 HIS B N 1
ATOM 1558 C CA . HIS B 1 132 ? -2.928 -39.656 36.803 1.00 114.06 295 HIS B CA 1
ATOM 1559 C C . HIS B 1 132 ? -1.525 -40.222 36.601 1.00 103.33 295 HIS B C 1
ATOM 1560 O O . HIS B 1 132 ? -1.342 -41.408 36.339 1.00 90.04 295 HIS B O 1
#